Protein 4F87 (pdb70)

GO terms:
  GO:0042802 identical protein binding (F, IPI)
  GO:0005515 protein binding (F, IPI)

Sequence (247 aa):
VSGVQGFLFHTDGKESYGYRAFINGVEIGIKDIETVQGFQQQIIPSINISSKSDVEAIRKAMKNVSGVQGFLFHTDGKESYGYRAFINGVEIGIKDIETVQGFQQIIPSINISSKSDVEAIRKAMKNVSGVQGFLFHTDGKESYGYRAFINGVEIGIKDIETVQGFQQIIPSINISSKSSDVEAIRKAMKNVSGVQGFLFHTDGKESYGYRAFINGVEIGIKDDIETVQGFQQIIPSINISSKSSDVEAIRKAMK

Secondary structure (DSSP, 8-state):
--S--EEEEE--SSS---EEEEETTEEEEE--HHHHHHHHTTS-EEE--GGGHHHHHHHH-/--SS--EEEEE--SSS---EEEEETTEEEEE--HHHHHHHHTTS-EEE--GGGHHHHHHHH-/-TTS--EEEEE--SSS---EEEEETTEEEEE--HHHHHHHTTTS-EEE--GGGHHHHHHHH-/-TTS--EEEEE--SSS---EEEEETTEEEEE--HHHHHHHTTTS-EEE--GGGHHHHHHHH-

Structure (mmCIF, N/CA/C/O backbone):
data_4F87
#
_entry.id   4F87
#
_cell.length_a   130.968
_cell.length_b   130.968
_cell.length_c   130.968
_cell.angle_alpha   90.00
_cell.angle_beta   90.00
_cell.angle_gamma   90.00
#
_symmetry.space_group_name_H-M   'I 2 3'
#
loop_
_entity.id
_entity.type
_entity.pdbx_description
1 polymer PlyCB
2 non-polymer (4R)-2-METHYLPENTANE-2,4-DIOL
3 non-polymer (4S)-2-METHYL-2,4-PENTANEDIOL
4 water water
#
loop_
_atom_site.group_PDB
_atom_site.id
_atom_site.type_symbol
_atom_site.label_atom_id
_atom_site.label_alt_id
_atom_site.label_comp_id
_atom_site.label_asym_id
_atom_site.label_entity_id
_atom_site.label_seq_id
_atom_site.pdbx_PDB_ins_code
_atom_site.Cartn_x
_atom_site.Cartn_y
_atom_site.Cartn_z
_atom_site.occupancy
_atom_site.B_iso_or_equiv
_atom_site.auth_seq_id
_atom_site.auth_comp_id
_atom_site.auth_asym_id
_atom_site.auth_atom_id
_atom_site.pdbx_PDB_model_num
ATOM 1 N N . VAL A 1 11 ? 11.482 2.526 47.751 1.00 31.85 10 VAL A N 1
ATOM 2 C CA . VAL A 1 11 ? 12.010 3.767 47.180 1.00 28.71 10 VAL A CA 1
ATOM 3 C C . VAL A 1 11 ? 13.434 3.623 46.598 1.00 24.14 10 VAL A C 1
ATOM 4 O O . VAL A 1 11 ? 13.916 4.589 46.007 1.00 25.52 10 VAL A O 1
ATOM 6 N N . SER A 1 12 ? 14.084 2.471 46.755 1.00 22.87 11 SER A N 1
ATOM 7 C CA . SER A 1 12 ? 15.445 2.281 46.272 1.00 21.34 11 SER A CA 1
ATOM 8 C C . SER A 1 12 ? 15.597 2.122 44.763 1.00 25.09 11 SER A C 1
ATOM 9 O O . SER A 1 12 ? 16.723 2.210 44.272 1.00 27.00 11 SER A O 1
ATOM 12 N N . GLY A 1 13 ? 14.531 1.759 44.074 1.00 27.40 12 GLY A N 1
ATOM 13 C CA . GLY A 1 13 ? 14.616 1.457 42.648 1.00 28.93 12 GLY A CA 1
ATOM 14 C C . GLY A 1 13 ? 15.365 0.152 42.398 1.00 31.02 12 GLY A C 1
ATOM 15 O O . GLY A 1 13 ? 15.924 -0.039 41.315 1.00 31.38 12 GLY A O 1
ATOM 16 N N . VAL A 1 14 ? 15.413 -0.742 43.418 1.00 24.02 13 VAL A N 1
ATOM 17 C CA . VAL A 1 14 ? 16.099 -2.032 43.336 1.00 21.84 13 VAL A CA 1
ATOM 18 C C . VAL A 1 14 ? 15.178 -3.134 43.799 1.00 24.84 13 VAL A C 1
ATOM 19 O O . VAL A 1 14 ? 14.600 -3.037 44.887 1.00 25.44 13 VAL A O 1
ATOM 23 N N . GLN A 1 15 ? 15.037 -4.175 42.969 1.00 22.05 14 GLN A N 1
ATOM 24 C CA . GLN A 1 15 ? 14.280 -5.374 43.314 1.00 21.36 14 GLN A CA 1
ATOM 25 C C . GLN A 1 15 ? 15.204 -6.558 43.125 1.00 21.96 14 GLN A C 1
ATOM 26 O O . GLN A 1 15 ? 15.837 -6.678 42.079 1.00 23.07 14 GLN A O 1
ATOM 32 N N . GLY A 1 16 ? 15.305 -7.410 44.127 1.00 19.04 15 GLY A N 1
ATOM 33 C CA . GLY A 1 16 ? 16.172 -8.575 44.004 1.00 18.56 15 GLY A CA 1
ATOM 34 C C . GLY A 1 16 ? 16.606 -9.112 45.337 1.00 18.33 15 GLY A C 1
ATOM 35 O O . GLY A 1 16 ? 15.972 -8.849 46.361 1.00 18.97 15 GLY A O 1
ATOM 36 N N . PHE A 1 17 ? 17.695 -9.891 45.326 1.00 17.23 16 PHE A N 1
ATOM 37 C CA . PHE A 1 17 ? 18.175 -10.474 46.550 1.00 16.27 16 PHE A CA 1
ATOM 38 C C . PHE A 1 17 ? 19.626 -10.876 46.388 1.00 17.13 16 PHE A C 1
ATOM 39 O O . PHE A 1 17 ? 20.083 -11.149 45.272 1.00 17.24 16 PHE A O 1
ATOM 47 N N . LEU A 1 18 ? 20.320 -10.940 47.510 1.00 16.03 17 LEU A N 1
ATOM 48 C CA . LEU A 1 18 ? 21.655 -11.517 47.585 1.00 15.42 17 LEU A CA 1
ATOM 49 C C . LEU A 1 18 ? 21.479 -13.019 47.826 1.00 16.70 17 LEU A C 1
ATOM 50 O O . LEU A 1 18 ? 20.510 -13.433 48.491 1.00 16.21 17 LEU A O 1
ATOM 55 N N . PHE A 1 19 ? 22.427 -13.828 47.331 1.00 15.00 18 PHE A N 1
ATOM 56 C CA . PHE A 1 19 ? 22.401 -15.248 47.611 1.00 14.90 18 PHE A CA 1
ATOM 57 C C . PHE A 1 19 ? 23.796 -15.800 47.804 1.00 16.53 18 PHE A C 1
ATOM 58 O O . PHE A 1 19 ? 24.777 -15.305 47.213 1.00 16.14 18 PHE A O 1
ATOM 66 N N . HIS A 1 20 ? 23.901 -16.813 48.664 1.00 14.57 19 HIS A N 1
ATOM 67 C CA . HIS A 1 20 ? 25.145 -17.533 48.911 1.00 14.58 19 HIS A CA 1
ATOM 68 C C . HIS A 1 20 ? 24.776 -18.906 49.451 1.00 15.04 19 HIS A C 1
ATOM 69 O O . HIS A 1 20 ? 23.616 -19.119 49.848 1.00 15.18 19 HIS A O 1
ATOM 76 N N . THR A 1 21 ? 25.744 -19.818 49.505 1.00 15.40 20 THR A N 1
ATOM 77 C CA . THR A 1 21 ? 25.541 -21.097 50.159 1.00 15.43 20 THR A CA 1
ATOM 78 C C . THR A 1 21 ? 26.461 -21.222 51.350 1.00 18.54 20 THR A C 1
ATOM 79 O O . THR A 1 21 ? 27.620 -20.775 51.299 1.00 18.14 20 THR A O 1
ATOM 83 N N . ASP A 1 22 ? 25.988 -21.906 52.376 1.00 18.18 21 ASP A N 1
ATOM 84 C CA . ASP A 1 22 ? 26.771 -22.309 53.537 1.00 19.79 21 ASP A CA 1
ATOM 85 C C . ASP A 1 22 ? 27.185 -23.781 53.417 1.00 22.56 21 ASP A C 1
ATOM 86 O O . ASP A 1 22 ? 27.706 -24.357 54.387 1.00 24.35 21 ASP A O 1
ATOM 91 N N . GLY A 1 23 ? 27.003 -24.372 52.234 1.00 19.81 22 GLY A N 1
ATOM 92 C CA . GLY A 1 23 ? 27.377 -25.755 51.964 1.00 22.00 22 GLY A CA 1
ATOM 93 C C . GLY A 1 23 ? 28.849 -25.929 51.646 1.00 29.79 22 GLY A C 1
ATOM 94 O O . GLY A 1 23 ? 29.639 -24.995 51.771 1.00 29.28 22 GLY A O 1
ATOM 95 N N . LYS A 1 24 ? 29.244 -27.155 51.261 1.00 30.70 23 LYS A N 1
ATOM 96 C CA . LYS A 1 24 ? 30.634 -27.513 50.992 1.00 33.47 23 LYS A CA 1
ATOM 97 C C . LYS A 1 24 ? 31.391 -26.710 49.923 1.00 37.28 23 LYS A C 1
ATOM 98 O O . LYS A 1 24 ? 32.594 -26.502 50.109 1.00 39.87 23 LYS A O 1
ATOM 104 N N . GLU A 1 25 ? 30.742 -26.358 48.776 1.00 32.10 24 GLU A N 1
ATOM 105 C CA . GLU A 1 25 ? 31.371 -25.632 47.658 1.00 31.73 24 GLU A CA 1
ATOM 106 C C . GLU A 1 25 ? 30.822 -24.205 47.534 1.00 30.46 24 GLU A C 1
ATOM 107 O O . GLU A 1 25 ? 29.935 -23.941 46.707 1.00 29.54 24 GLU A O 1
ATOM 109 N N . SER A 1 26 ? 31.412 -23.289 48.293 1.00 25.04 25 SER A N 1
ATOM 110 C CA . SER A 1 26 ? 30.950 -21.897 48.234 1.00 21.47 25 SER A CA 1
ATOM 111 C C . SER A 1 26 ? 31.164 -21.289 46.865 1.00 20.95 25 SER A C 1
ATOM 112 O O . SER A 1 26 ? 32.167 -21.586 46.218 1.00 20.40 25 SER A O 1
ATOM 115 N N . TYR A 1 27 ? 30.259 -20.385 46.456 1.00 18.16 26 TYR A N 1
ATOM 116 C CA . TYR A 1 27 ? 30.418 -19.609 45.238 1.00 17.94 26 TYR A CA 1
ATOM 117 C C . TYR A 1 27 ? 30.505 -18.118 45.631 1.00 18.95 26 TYR A C 1
ATOM 118 O O . TYR A 1 27 ? 30.280 -17.242 44.791 1.00 18.53 26 TYR A O 1
ATOM 127 N N . GLY A 1 28 ? 30.832 -17.842 46.903 1.00 17.01 27 GLY A N 1
ATOM 128 C CA . GLY A 1 28 ? 30.845 -16.482 47.432 1.00 17.09 27 GLY A CA 1
ATOM 129 C C . GLY A 1 28 ? 29.444 -15.887 47.475 1.00 16.80 27 GLY A C 1
ATOM 130 O O . GLY A 1 28 ? 28.447 -16.632 47.515 1.00 16.84 27 GLY A O 1
ATOM 131 N N . TYR A 1 29 ? 29.346 -14.546 47.451 1.00 16.83 28 TYR A N 1
ATOM 132 C CA . TYR A 1 29 ? 28.037 -13.884 47.361 1.00 15.51 28 TYR A CA 1
ATOM 133 C C . TYR A 1 29 ? 27.768 -13.449 45.948 1.00 16.89 28 TYR A C 1
ATOM 134 O O . TYR A 1 29 ? 28.654 -12.956 45.249 1.00 17.50 28 TYR A O 1
ATOM 143 N N . ARG A 1 30 ? 26.502 -13.591 45.537 1.00 16.48 29 ARG A N 1
ATOM 144 C CA . ARG A 1 30 ? 26.015 -13.142 44.252 1.00 16.11 29 ARG A CA 1
ATOM 145 C C . ARG A 1 30 ? 24.702 -12.390 44.492 1.00 16.90 29 ARG A C 1
ATOM 146 O O . ARG A 1 30 ? 24.206 -12.362 45.627 1.00 16.41 29 ARG A O 1
ATOM 154 N N . ALA A 1 31 ? 24.148 -11.769 43.450 1.00 16.45 30 ALA A N 1
ATOM 155 C CA . ALA A 1 31 ? 22.864 -11.100 43.616 1.00 17.24 30 ALA A CA 1
ATOM 156 C C . ALA A 1 31 ? 22.108 -11.083 42.331 1.00 19.15 30 ALA A C 1
ATOM 157 O O . ALA A 1 31 ? 22.708 -11.116 41.258 1.00 18.99 30 ALA A O 1
ATOM 159 N N . PHE A 1 32 ? 20.776 -10.998 42.433 1.00 17.84 31 PHE A N 1
ATOM 160 C CA . PHE A 1 32 ? 19.917 -10.631 41.325 1.00 17.93 31 PHE A CA 1
ATOM 161 C C . PHE A 1 32 ? 19.503 -9.205 41.633 1.00 21.52 31 PHE A C 1
ATOM 162 O O . PHE A 1 32 ? 18.970 -8.947 42.724 1.00 22.03 31 PHE A O 1
ATOM 170 N N . ILE A 1 33 ? 19.842 -8.269 40.749 1.00 19.83 32 ILE A N 1
ATOM 171 C CA . ILE A 1 33 ? 19.474 -6.860 40.918 1.00 20.53 32 ILE A CA 1
ATOM 172 C C . ILE A 1 33 ? 18.697 -6.482 39.655 1.00 24.29 32 ILE A C 1
ATOM 173 O O . ILE A 1 33 ? 19.273 -6.503 38.563 1.00 23.85 32 ILE A O 1
ATOM 178 N N . ASN A 1 34 ? 17.397 -6.170 39.804 1.00 22.55 33 ASN A N 1
ATOM 179 C CA . ASN A 1 34 ? 16.557 -5.788 38.671 1.00 23.46 33 ASN A CA 1
ATOM 180 C C . ASN A 1 34 ? 16.636 -6.808 37.514 1.00 26.33 33 ASN A C 1
ATOM 181 O O . ASN A 1 34 ? 16.722 -6.428 36.335 1.00 28.65 33 ASN A O 1
ATOM 186 N N . GLY A 1 35 ? 16.662 -8.089 37.889 1.00 23.29 34 GLY A N 1
ATOM 187 C CA . GLY A 1 35 ? 16.707 -9.188 36.935 1.00 24.72 34 GLY A CA 1
ATOM 188 C C . GLY A 1 35 ? 18.055 -9.477 36.304 1.00 26.76 34 GLY A C 1
ATOM 189 O O . GLY A 1 35 ? 18.133 -10.290 35.369 1.00 26.09 34 GLY A O 1
ATOM 190 N N . VAL A 1 36 ? 19.123 -8.831 36.802 1.00 22.53 35 VAL A N 1
ATOM 191 C CA . VAL A 1 36 ? 20.480 -9.046 36.310 1.00 21.63 35 VAL A CA 1
ATOM 192 C C . VAL A 1 36 ? 21.270 -9.741 37.402 1.00 22.04 35 VAL A C 1
ATOM 193 O O . VAL A 1 36 ? 21.367 -9.238 38.522 1.00 20.97 35 VAL A O 1
ATOM 197 N N . GLU A 1 37 ? 21.873 -10.878 37.064 1.00 20.48 36 GLU A N 1
ATOM 198 C CA . GLU A 1 37 ? 22.699 -11.603 38.008 1.00 19.22 36 GLU A CA 1
ATOM 199 C C . GLU A 1 37 ? 24.119 -11.083 37.975 1.00 21.62 36 GLU A C 1
ATOM 200 O O . GLU A 1 37 ? 24.712 -10.930 36.894 1.00 23.59 36 GLU A O 1
ATOM 206 N N . ILE A 1 38 ? 24.678 -10.836 39.172 1.00 19.26 37 ILE A N 1
ATOM 207 C CA . ILE A 1 38 ? 26.058 -10.365 39.299 1.00 19.33 37 ILE A CA 1
ATOM 208 C C . ILE A 1 38 ? 26.780 -11.086 40.424 1.00 20.82 37 ILE A C 1
ATOM 209 O O . ILE A 1 38 ? 26.162 -11.616 41.355 1.00 19.75 37 ILE A O 1
ATOM 214 N N . GLY A 1 39 ? 28.098 -11.101 40.330 1.00 19.35 38 GLY A N 1
ATOM 215 C CA . GLY A 1 39 ? 28.943 -11.566 41.418 1.00 18.99 38 GLY A CA 1
ATOM 216 C C . GLY A 1 39 ? 29.294 -10.347 42.251 1.00 21.91 38 GLY A C 1
ATOM 217 O O . GLY A 1 39 ? 29.304 -9.204 41.734 1.00 23.00 38 GLY A O 1
ATOM 218 N N . ILE A 1 40 ? 29.499 -10.560 43.548 1.00 18.25 39 ILE A N 1
ATOM 219 C CA . ILE A 1 40 ? 29.880 -9.490 44.474 1.00 18.19 39 ILE A CA 1
ATOM 220 C C . ILE A 1 40 ? 31.292 -9.809 44.959 1.00 20.67 39 ILE A C 1
ATOM 221 O O . ILE A 1 40 ? 31.553 -10.917 45.435 1.00 21.13 39 ILE A O 1
ATOM 226 N N . LYS A 1 41 ? 32.220 -8.860 44.781 1.00 19.09 40 LYS A N 1
ATOM 227 C CA . LYS A 1 41 ? 33.612 -9.079 45.158 1.00 19.41 40 LYS A CA 1
ATOM 228 C C . LYS A 1 41 ? 33.970 -8.758 46.583 1.00 20.70 40 LYS A C 1
ATOM 229 O O . LYS A 1 41 ? 34.894 -9.364 47.134 1.00 21.63 40 LYS A O 1
ATOM 235 N N . ASP A 1 42 ? 33.280 -7.807 47.197 1.00 17.89 41 ASP A N 1
ATOM 236 C CA . ASP A 1 42 ? 33.660 -7.347 48.523 1.00 18.02 41 ASP A CA 1
ATOM 237 C C . ASP A 1 42 ? 32.526 -7.427 49.534 1.00 18.56 41 ASP A C 1
ATOM 238 O O . ASP A 1 42 ? 31.378 -7.090 49.242 1.00 17.74 41 ASP A O 1
ATOM 243 N N . ILE A 1 43 ? 32.873 -7.771 50.775 1.00 17.52 42 ILE A N 1
ATOM 244 C CA . ILE A 1 43 ? 31.896 -7.854 51.839 1.00 17.23 42 ILE A CA 1
ATOM 245 C C . ILE A 1 43 ? 31.237 -6.504 52.137 1.00 17.82 42 ILE A C 1
ATOM 246 O O . ILE A 1 43 ? 30.052 -6.480 52.506 1.00 17.13 42 ILE A O 1
ATOM 251 N N . GLU A 1 44 ? 31.943 -5.391 51.897 1.00 16.65 43 GLU A N 1
ATOM 252 C CA . GLU A 1 44 ? 31.315 -4.087 52.103 1.00 15.78 43 GLU A CA 1
ATOM 253 C C . GLU A 1 44 ? 30.043 -3.952 51.257 1.00 17.32 43 GLU A C 1
ATOM 254 O O . GLU A 1 44 ? 29.030 -3.439 51.738 1.00 16.50 43 GLU A O 1
ATOM 260 N N . THR A 1 45 ? 30.093 -4.429 50.003 1.00 15.57 44 THR A N 1
ATOM 261 C CA . THR A 1 45 ? 28.959 -4.346 49.091 1.00 14.29 44 THR A CA 1
ATOM 262 C C . THR A 1 45 ? 27.837 -5.239 49.552 1.00 16.04 44 THR A C 1
ATOM 263 O O . THR A 1 45 ? 26.671 -4.872 49.411 1.00 15.95 44 THR A O 1
ATOM 267 N N . VAL A 1 46 ? 28.176 -6.440 50.069 1.00 15.49 45 VAL A N 1
ATOM 268 C CA . VAL A 1 46 ? 27.145 -7.318 50.602 1.00 15.44 45 VAL A CA 1
ATOM 269 C C . VAL A 1 46 ? 26.404 -6.588 51.741 1.00 16.80 45 VAL A C 1
ATOM 270 O O . VAL A 1 46 ? 25.169 -6.550 51.767 1.00 16.99 45 VAL A O 1
ATOM 274 N N . GLN A 1 47 ? 27.154 -6.009 52.666 1.00 16.32 46 GLN A N 1
ATOM 275 C CA . GLN A 1 47 ? 26.511 -5.318 53.792 1.00 17.34 46 GLN A CA 1
ATOM 276 C C . GLN A 1 47 ? 25.694 -4.110 53.324 1.00 18.10 46 GLN A C 1
ATOM 277 O O . GLN A 1 47 ? 24.602 -3.870 53.852 1.00 19.17 46 GLN A O 1
ATOM 283 N N . GLY A 1 48 ? 26.176 -3.400 52.305 1.00 16.62 47 GLY A N 1
ATOM 284 C CA . GLY A 1 48 ? 25.430 -2.281 51.752 1.00 16.21 47 GLY A CA 1
ATOM 285 C C . GLY A 1 48 ? 24.100 -2.718 51.161 1.00 16.83 47 GLY A C 1
ATOM 286 O O . GLY A 1 48 ? 23.035 -2.187 51.520 1.00 16.87 47 GLY A O 1
ATOM 287 N N . PHE A 1 49 ? 24.130 -3.764 50.296 1.00 15.88 48 PHE A N 1
ATOM 288 C CA . PHE A 1 49 ? 22.856 -4.209 49.724 1.00 15.38 48 PHE A CA 1
ATOM 289 C C . PHE A 1 49 ? 21.948 -4.883 50.740 1.00 16.43 48 PHE A C 1
ATOM 290 O O . PHE A 1 49 ? 20.731 -4.825 50.557 1.00 16.83 48 PHE A O 1
ATOM 298 N N . GLN A 1 50 ? 22.511 -5.444 51.825 1.00 16.07 49 GLN A N 1
ATOM 299 C CA . GLN A 1 50 ? 21.664 -6.023 52.888 1.00 16.66 49 GLN A CA 1
ATOM 300 C C . GLN A 1 50 ? 20.804 -4.945 53.559 1.00 18.90 49 GLN A C 1
ATOM 301 O O . GLN A 1 50 ? 19.820 -5.296 54.227 1.00 20.56 49 GLN A O 1
ATOM 307 N N . GLN A 1 51 ? 21.102 -3.657 53.350 1.00 17.32 50 GLN A N 1
ATOM 308 C CA A GLN A 1 51 ? 20.231 -2.651 53.951 0.50 18.25 50 GLN A CA 1
ATOM 309 C CA B GLN A 1 51 ? 20.285 -2.564 53.892 0.50 18.08 50 GLN A CA 1
ATOM 310 C C . GLN A 1 51 ? 18.989 -2.410 53.094 1.00 22.44 50 GLN A C 1
ATOM 311 O O . GLN A 1 51 ? 18.024 -1.813 53.598 1.00 24.37 50 GLN A O 1
ATOM 320 N N . ILE A 1 52 ? 18.980 -2.848 51.816 1.00 18.29 51 ILE A N 1
ATOM 321 C CA . ILE A 1 52 ? 17.835 -2.591 50.933 1.00 18.23 51 ILE A CA 1
ATOM 322 C C . ILE A 1 52 ? 17.179 -3.802 50.297 1.00 18.57 51 ILE A C 1
ATOM 323 O O . ILE A 1 52 ? 16.044 -3.669 49.819 1.00 20.02 51 ILE A O 1
ATOM 328 N N . ILE A 1 53 ? 17.875 -4.955 50.227 1.00 17.36 52 ILE A N 1
ATOM 329 C CA . ILE A 1 53 ? 17.256 -6.144 49.645 1.00 17.22 52 ILE A CA 1
ATOM 330 C C . ILE A 1 53 ? 17.492 -7.336 50.556 1.00 18.59 52 ILE A C 1
ATOM 331 O O . ILE A 1 53 ? 18.461 -7.362 51.316 1.00 17.72 52 ILE A O 1
ATOM 336 N N . PRO A 1 54 ? 16.629 -8.365 50.451 1.00 17.11 53 PRO A N 1
ATOM 337 C CA . PRO A 1 54 ? 16.844 -9.571 51.267 1.00 17.37 53 PRO A CA 1
ATOM 338 C C . PRO A 1 54 ? 18.122 -10.321 50.873 1.00 17.46 53 PRO A C 1
ATOM 339 O O . PRO A 1 54 ? 18.630 -10.180 49.752 1.00 17.19 53 PRO A O 1
ATOM 343 N N . SER A 1 55 ? 18.607 -11.144 51.809 1.00 17.69 54 SER A N 1
ATOM 344 C CA . SER A 1 55 ? 19.802 -11.952 51.622 1.00 16.70 54 SER A CA 1
ATOM 345 C C . SER A 1 55 ? 19.419 -13.368 52.051 1.00 17.95 54 SER A C 1
ATOM 346 O O . SER A 1 55 ? 19.040 -13.605 53.203 1.00 18.95 54 SER A O 1
ATOM 349 N N . ILE A 1 56 ? 19.406 -14.279 51.078 1.00 15.15 55 ILE A N 1
ATOM 350 C CA . ILE A 1 56 ? 18.933 -15.642 51.326 1.00 14.66 55 ILE A CA 1
ATOM 351 C C . ILE A 1 56 ? 19.998 -16.666 50.952 1.00 16.58 55 ILE A C 1
ATOM 352 O O . ILE A 1 56 ? 21.014 -16.354 50.310 1.00 16.46 55 ILE A O 1
ATOM 357 N N . ASN A 1 57 ? 19.745 -17.912 51.350 1.00 15.96 56 ASN A N 1
ATOM 358 C CA . ASN A 1 57 ? 20.657 -19.004 51.044 1.00 15.14 56 ASN A CA 1
ATOM 359 C C . ASN A 1 57 ? 20.119 -19.819 49.867 1.00 15.54 56 ASN A C 1
ATOM 360 O O . ASN A 1 57 ? 18.919 -20.143 49.826 1.00 15.76 56 ASN A O 1
ATOM 365 N N . ILE A 1 58 ? 21.002 -20.153 48.915 1.00 15.23 57 ILE A N 1
ATOM 366 C CA . ILE A 1 58 ? 20.670 -20.977 47.757 1.00 14.34 57 ILE A CA 1
ATOM 367 C C . ILE A 1 58 ? 21.811 -21.960 47.587 1.00 16.42 57 ILE A C 1
ATOM 368 O O . ILE A 1 58 ? 22.979 -21.551 47.458 1.00 16.74 57 ILE A O 1
ATOM 373 N N . SER A 1 59 ? 21.505 -23.246 47.575 1.00 15.22 58 SER A N 1
ATOM 374 C CA A SER A 1 59 ? 22.534 -24.250 47.377 0.50 15.29 58 SER A CA 1
ATOM 375 C CA B SER A 1 59 ? 22.568 -24.227 47.374 0.50 15.24 58 SER A CA 1
ATOM 376 C C . SER A 1 59 ? 23.152 -24.098 45.976 1.00 18.37 58 SER A C 1
ATOM 377 O O . SER A 1 59 ? 22.453 -23.685 45.035 1.00 18.99 58 SER A O 1
ATOM 382 N N . LYS A 1 60 ? 24.436 -24.456 45.813 1.00 17.68 59 LYS A N 1
ATOM 383 C CA . LYS A 1 60 ? 25.053 -24.381 44.490 1.00 18.68 59 LYS A CA 1
ATOM 384 C C . LYS A 1 60 ? 24.238 -25.187 43.454 1.00 21.13 59 LYS A C 1
ATOM 385 O O . LYS A 1 60 ? 24.044 -24.717 42.332 1.00 21.34 59 LYS A O 1
ATOM 391 N N . SER A 1 61 ? 23.708 -26.354 43.848 1.00 18.14 60 SER A N 1
ATOM 392 C CA . SER A 1 61 ? 22.942 -27.205 42.933 1.00 18.65 60 SER A CA 1
ATOM 393 C C . SER A 1 61 ? 21.638 -26.578 42.439 1.00 21.05 60 SER A C 1
ATOM 394 O O . SER A 1 61 ? 21.091 -27.036 41.420 1.00 22.83 60 SER A O 1
ATOM 397 N N . ASP A 1 62 ? 21.102 -25.593 43.177 1.00 17.58 61 ASP A N 1
ATOM 398 C CA . ASP A 1 62 ? 19.839 -24.964 42.822 1.00 16.99 61 ASP A CA 1
ATOM 399 C C . ASP A 1 62 ? 19.975 -23.662 42.044 1.00 18.12 61 ASP A C 1
ATOM 400 O O . ASP A 1 62 ? 18.977 -23.167 41.530 1.00 18.15 61 ASP A O 1
ATOM 405 N N . VAL A 1 63 ? 21.193 -23.121 41.909 1.00 17.55 62 VAL A N 1
ATOM 406 C CA . VAL A 1 63 ? 21.352 -21.845 41.217 1.00 17.48 62 VAL A CA 1
ATOM 407 C C . VAL A 1 63 ? 20.857 -21.905 39.769 1.00 19.14 62 VAL A C 1
ATOM 408 O O . VAL A 1 63 ? 20.193 -20.960 39.335 1.00 19.27 62 VAL A O 1
ATOM 412 N N . GLU A 1 64 ? 21.123 -22.999 39.043 1.00 19.17 63 GLU A N 1
ATOM 413 C CA . GLU A 1 64 ? 20.689 -23.096 37.640 1.00 21.02 63 GLU A CA 1
ATOM 414 C C . GLU A 1 64 ? 19.154 -22.930 37.502 1.00 23.42 63 GLU A C 1
ATOM 415 O O . GLU A 1 64 ? 18.682 -22.163 36.646 1.00 22.77 63 GLU A O 1
ATOM 421 N N . ALA A 1 65 ? 18.386 -23.594 38.364 1.00 20.27 64 ALA A N 1
ATOM 422 C CA . ALA A 1 65 ? 16.925 -23.477 38.285 1.00 20.00 64 ALA A CA 1
ATOM 423 C C . ALA A 1 65 ? 16.448 -22.085 38.674 1.00 21.94 64 ALA A C 1
ATOM 424 O O . ALA A 1 65 ? 15.516 -21.563 38.056 1.00 22.07 64 ALA A O 1
ATOM 426 N N . ILE A 1 66 ? 17.099 -21.452 39.676 1.00 18.82 65 ILE A N 1
ATOM 427 C CA . ILE A 1 66 ? 16.697 -20.108 40.077 1.00 18.39 65 ILE A CA 1
ATOM 428 C C . ILE A 1 66 ? 16.983 -19.130 38.932 1.00 22.24 65 ILE A C 1
ATOM 429 O O . ILE A 1 66 ? 16.166 -18.259 38.661 1.00 21.00 65 ILE A O 1
ATOM 434 N N . ARG A 1 67 ? 18.115 -19.309 38.223 1.00 20.60 66 ARG A N 1
ATOM 435 C CA . ARG A 1 67 ? 18.425 -18.464 37.069 1.00 21.81 66 ARG A CA 1
ATOM 436 C C . ARG A 1 67 ? 17.323 -18.552 36.041 1.00 26.39 66 ARG A C 1
ATOM 437 O O . ARG A 1 67 ? 16.947 -17.519 35.494 1.00 26.81 66 ARG A O 1
ATOM 445 N N . LYS A 1 68 ? 16.806 -19.774 35.773 1.00 24.41 67 LYS A N 1
ATOM 446 C CA . LYS A 1 68 ? 15.737 -19.999 34.790 1.00 26.41 67 LYS A CA 1
ATOM 447 C C . LYS A 1 68 ? 14.483 -19.221 35.205 1.00 31.38 67 LYS A C 1
ATOM 448 O O . LYS A 1 68 ? 13.869 -18.547 34.369 1.00 31.88 67 LYS A O 1
ATOM 452 N N . ALA A 1 69 ? 14.123 -19.287 36.497 1.00 27.92 68 ALA A N 1
ATOM 453 C CA . ALA A 1 69 ? 12.945 -18.595 37.014 1.00 28.49 68 ALA A CA 1
ATOM 454 C C . ALA A 1 69 ? 13.088 -17.078 37.066 1.00 30.88 68 ALA A C 1
ATOM 455 O O . ALA A 1 69 ? 12.091 -16.361 36.916 1.00 33.62 68 ALA A O 1
ATOM 457 N N . MET A 1 70 ? 14.323 -16.576 37.247 1.00 25.46 69 MET A N 1
ATOM 458 C CA . MET A 1 70 ? 14.586 -15.154 37.348 1.00 25.29 69 MET A CA 1
ATOM 459 C C . MET A 1 70 ? 14.735 -14.495 35.969 1.00 32.72 69 MET A C 1
ATOM 460 O O . MET A 1 70 ? 14.758 -13.268 35.902 1.00 34.80 69 MET A O 1
ATOM 465 N N . LYS A 1 71 ? 14.820 -15.300 34.883 1.00 29.35 70 LYS A N 1
ATOM 466 C CA . LYS A 1 71 ? 15.019 -14.831 33.499 1.00 50.34 70 LYS A CA 1
ATOM 467 C C . LYS A 1 71 ? 13.935 -13.864 33.011 1.00 85.24 70 LYS A C 1
ATOM 468 O O . LYS A 1 71 ? 12.772 -13.996 33.379 1.00 52.27 70 LYS A O 1
ATOM 471 N N . ASN B 1 10 ? -0.952 8.954 49.096 1.00 44.15 9 ASN B N 1
ATOM 472 C CA . ASN B 1 10 ? -0.631 10.194 48.396 1.00 42.76 9 ASN B CA 1
ATOM 473 C C . ASN B 1 10 ? -1.800 10.601 47.477 1.00 42.85 9 ASN B C 1
ATOM 474 O O . ASN B 1 10 ? -1.962 10.040 46.395 1.00 45.99 9 ASN B O 1
ATOM 476 N N . VAL B 1 11 ? -2.611 11.565 47.919 1.00 33.71 10 VAL B N 1
ATOM 477 C CA . VAL B 1 11 ? -3.789 12.028 47.191 1.00 30.27 10 VAL B CA 1
ATOM 478 C C . VAL B 1 11 ? -3.622 13.439 46.596 1.00 24.92 10 VAL B C 1
ATOM 479 O O . VAL B 1 11 ? -4.582 13.919 45.999 1.00 26.04 10 VAL B O 1
ATOM 481 N N . SER B 1 12 ? -2.461 14.089 46.752 1.00 23.00 11 SER B N 1
ATOM 482 C CA . SER B 1 12 ? -2.277 15.448 46.265 1.00 21.62 11 SER B CA 1
ATOM 483 C C . SER B 1 12 ? -2.119 15.598 44.758 1.00 25.35 11 SER B C 1
ATOM 484 O O . SER B 1 12 ? -2.216 16.717 44.261 1.00 26.93 11 SER B O 1
ATOM 487 N N . GLY B 1 13 ? -1.745 14.535 44.073 1.00 27.81 12 GLY B N 1
ATOM 488 C CA . GLY B 1 13 ? -1.447 14.615 42.645 1.00 28.94 12 GLY B CA 1
ATOM 489 C C . GLY B 1 13 ? -0.143 15.365 42.392 1.00 31.19 12 GLY B C 1
ATOM 490 O O . GLY B 1 13 ? 0.044 15.933 41.310 1.00 32.16 12 GLY B O 1
ATOM 491 N N . VAL B 1 14 ? 0.751 15.410 43.414 1.00 23.68 13 VAL B N 1
ATOM 492 C CA . VAL B 1 14 ? 2.035 16.103 43.332 1.00 21.91 13 VAL B CA 1
ATOM 493 C C . VAL B 1 14 ? 3.140 15.182 43.794 1.00 24.91 13 VAL B C 1
ATOM 494 O O . VAL B 1 14 ? 3.046 14.604 44.882 1.00 25.76 13 VAL B O 1
ATOM 498 N N . GLN B 1 15 ? 4.178 15.040 42.964 1.00 22.21 14 GLN B N 1
ATOM 499 C CA . GLN B 1 15 ? 5.373 14.276 43.317 1.00 21.40 14 GLN B CA 1
ATOM 500 C C . GLN B 1 15 ? 6.555 15.207 43.129 1.00 22.23 14 GLN B C 1
ATOM 501 O O . GLN B 1 15 ? 6.670 15.841 42.083 1.00 23.72 14 GLN B O 1
ATOM 507 N N . GLY B 1 16 ? 7.412 15.301 44.129 1.00 19.17 15 GLY B N 1
ATOM 508 C CA . GLY B 1 16 ? 8.582 16.161 44.004 1.00 18.97 15 GLY B CA 1
ATOM 509 C C . GLY B 1 16 ? 9.120 16.593 45.333 1.00 18.27 15 GLY B C 1
ATOM 510 O O . GLY B 1 16 ? 8.849 15.964 46.360 1.00 19.37 15 GLY B O 1
ATOM 511 N N . PHE B 1 17 ? 9.895 17.682 45.319 1.00 17.24 16 PHE B N 1
ATOM 512 C CA . PHE B 1 17 ? 10.477 18.167 46.548 1.00 16.25 16 PHE B CA 1
ATOM 513 C C . PHE B 1 17 ? 10.878 19.616 46.383 1.00 16.89 16 PHE B C 1
ATOM 514 O O . PHE B 1 17 ? 11.146 20.076 45.263 1.00 17.15 16 PHE B O 1
ATOM 522 N N . LEU B 1 18 ? 10.936 20.315 47.508 1.00 15.92 17 LEU B N 1
ATOM 523 C CA . LEU B 1 18 ? 11.516 21.657 47.577 1.00 15.78 17 LEU B CA 1
ATOM 524 C C . LEU B 1 18 ? 13.020 21.487 47.828 1.00 16.98 17 LEU B C 1
ATOM 525 O O . LEU B 1 18 ? 13.442 20.510 48.488 1.00 16.00 17 LEU B O 1
ATOM 530 N N . PHE B 1 19 ? 13.824 22.435 47.329 1.00 15.25 18 PHE B N 1
ATOM 531 C CA . PHE B 1 19 ? 15.248 22.405 47.604 1.00 15.25 18 PHE B CA 1
ATOM 532 C C . PHE B 1 19 ? 15.805 23.796 47.792 1.00 16.24 18 PHE B C 1
ATOM 533 O O . PHE B 1 19 ? 15.319 24.777 47.198 1.00 16.46 18 PHE B O 1
ATOM 541 N N . HIS B 1 20 ? 16.813 23.899 48.658 1.00 14.42 19 HIS B N 1
ATOM 542 C CA . HIS B 1 20 ? 17.537 25.142 48.906 1.00 14.32 19 HIS B CA 1
ATOM 543 C C . HIS B 1 20 ? 18.908 24.770 49.446 1.00 14.94 19 HIS B C 1
ATOM 544 O O . H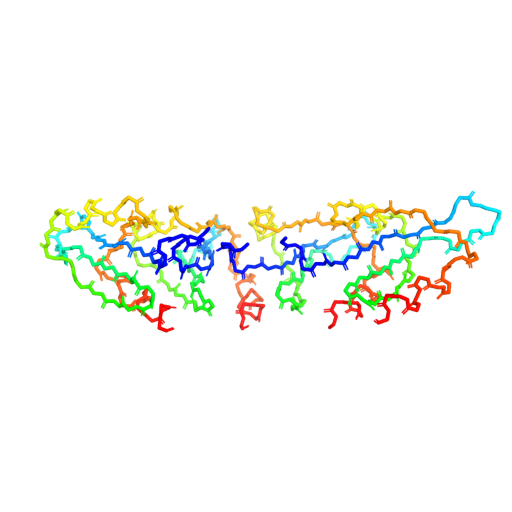IS B 1 20 ? 19.124 23.608 49.837 1.00 14.89 19 HIS B O 1
ATOM 551 N N . THR B 1 21 ? 19.819 25.738 49.496 1.00 15.67 20 THR B N 1
ATOM 552 C CA . THR B 1 21 ? 21.097 25.545 50.153 1.00 15.16 20 THR B CA 1
ATOM 553 C C . THR B 1 21 ? 21.227 26.461 51.336 1.00 18.42 20 THR B C 1
ATOM 554 O O . THR B 1 21 ? 20.779 27.618 51.279 1.00 18.44 20 THR B O 1
ATOM 558 N N . ASP B 1 22 ? 21.907 25.983 52.375 1.00 18.22 21 ASP B N 1
ATOM 559 C CA . ASP B 1 22 ? 22.312 26.772 53.533 1.00 19.91 21 ASP B CA 1
ATOM 560 C C . ASP B 1 22 ? 23.784 27.192 53.414 1.00 23.11 21 ASP B C 1
ATOM 561 O O . ASP B 1 22 ? 24.359 27.715 54.380 1.00 24.98 21 ASP B O 1
ATOM 566 N N . GLY B 1 23 ? 24.372 27.001 52.233 1.00 20.43 22 GLY B N 1
ATOM 567 C CA . GLY B 1 23 ? 25.754 27.374 51.934 1.00 22.04 22 GLY B CA 1
ATOM 568 C C . GLY B 1 23 ? 25.932 28.850 51.631 1.00 29.68 22 GLY B C 1
ATOM 569 O O . GLY B 1 23 ? 24.999 29.638 51.750 1.00 29.23 22 GLY B O 1
ATOM 570 N N . LYS B 1 24 ? 27.157 29.249 51.260 1.00 30.74 23 LYS B N 1
ATOM 571 C CA . LYS B 1 24 ? 27.510 30.647 51.055 1.00 33.30 23 LYS B CA 1
ATOM 572 C C . LYS B 1 24 ? 26.716 31.425 50.009 1.00 37.68 23 LYS B C 1
ATOM 573 O O . LYS B 1 24 ? 26.500 32.626 50.210 1.00 40.16 23 LYS B O 1
ATOM 576 N N . GLU B 1 25 ? 26.358 30.788 48.876 1.00 32.29 24 GLU B N 1
ATOM 577 C CA . GLU B 1 25 ? 25.627 31.480 47.819 1.00 32.34 24 GLU B CA 1
ATOM 578 C C . GLU B 1 25 ? 24.242 30.874 47.699 1.00 31.36 24 GLU B C 1
ATOM 579 O O . GLU B 1 25 ? 24.071 29.891 47.014 1.00 31.07 24 GLU B O 1
ATOM 581 N N . SER B 1 26 ? 23.277 31.468 48.331 1.00 25.63 25 SER B N 1
ATOM 582 C CA . SER B 1 26 ? 21.907 30.960 48.243 1.00 21.89 25 SER B CA 1
ATOM 583 C C . SER B 1 26 ? 21.297 31.161 46.863 1.00 21.22 25 SER B C 1
ATOM 584 O O . SER B 1 26 ? 21.599 32.161 46.207 1.00 20.35 25 SER B O 1
ATOM 587 N N . TYR B 1 27 ? 20.380 30.266 46.457 1.00 18.08 26 TYR B N 1
ATOM 588 C CA . TYR B 1 27 ? 19.605 30.421 45.234 1.00 18.09 26 TYR B CA 1
ATOM 589 C C . TYR B 1 27 ? 18.110 30.514 45.621 1.00 19.02 26 TYR B C 1
ATOM 590 O O . TYR B 1 27 ? 17.231 30.284 44.785 1.00 18.68 26 TYR B O 1
ATOM 599 N N . GLY B 1 28 ? 17.836 30.836 46.890 1.00 16.90 27 GLY B N 1
ATOM 600 C CA . GLY B 1 28 ? 16.475 30.848 47.425 1.00 16.47 27 GLY B CA 1
ATOM 601 C C . GLY B 1 28 ? 15.885 29.445 47.473 1.00 16.65 27 GLY B C 1
ATOM 602 O O . GLY B 1 28 ? 16.633 28.455 47.524 1.00 16.98 27 GLY B O 1
ATOM 603 N N . TYR B 1 29 ? 14.548 29.345 47.456 1.00 17.19 28 TYR B N 1
ATOM 604 C CA . TYR B 1 29 ? 13.885 28.042 47.364 1.00 15.67 28 TYR B CA 1
ATOM 605 C C . TYR B 1 29 ? 13.449 27.776 45.950 1.00 16.60 28 TYR B C 1
ATOM 606 O O . TYR B 1 29 ? 12.958 28.657 45.247 1.00 17.48 28 TYR B O 1
ATOM 615 N N . ARG B 1 30 ? 13.595 26.513 45.539 1.00 16.33 29 ARG B N 1
ATOM 616 C CA . ARG B 1 30 ? 13.144 26.021 44.255 1.00 15.92 29 ARG B CA 1
ATOM 617 C C . ARG B 1 30 ? 12.390 24.706 44.493 1.00 16.96 29 ARG B C 1
ATOM 618 O O . ARG B 1 30 ? 12.366 24.202 45.621 1.00 16.35 29 ARG B O 1
ATOM 626 N N . ALA B 1 31 ? 11.763 24.159 43.453 1.00 16.45 30 ALA B N 1
ATOM 627 C CA . ALA B 1 31 ? 11.104 22.877 43.626 1.00 16.74 30 ALA B CA 1
ATOM 628 C C . ALA B 1 31 ? 11.087 22.111 42.342 1.00 18.52 30 ALA B C 1
ATOM 629 O O . ALA B 1 31 ? 11.120 22.706 41.263 1.00 18.92 30 ALA B O 1
ATOM 631 N N . PHE B 1 32 ? 11.004 20.778 42.453 1.00 17.75 31 PHE B N 1
ATOM 632 C CA . PHE B 1 32 ? 10.640 19.928 41.336 1.00 18.10 31 PHE B CA 1
ATOM 633 C C . PHE B 1 32 ? 9.209 19.511 41.645 1.00 21.92 31 PHE B C 1
ATOM 634 O O . PHE B 1 32 ? 8.932 19.013 42.748 1.00 21.95 31 PHE B O 1
ATOM 642 N N . ILE B 1 33 ? 8.283 19.797 40.736 1.00 20.24 32 ILE B N 1
AT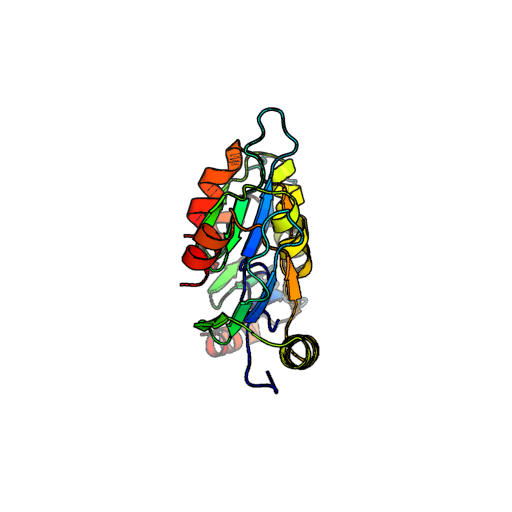OM 643 C CA . ILE B 1 33 ? 6.880 19.411 40.924 1.00 20.66 32 ILE B CA 1
ATOM 644 C C . ILE B 1 33 ? 6.469 18.672 39.657 1.00 24.38 32 ILE B C 1
ATOM 645 O O . ILE B 1 33 ? 6.469 19.264 38.570 1.00 24.47 32 ILE B O 1
ATOM 650 N N . ASN B 1 34 ? 6.185 17.374 39.799 1.00 22.74 33 ASN B N 1
ATOM 651 C CA . ASN B 1 34 ? 5.801 16.537 38.669 1.00 23.54 33 ASN B CA 1
ATOM 652 C C . ASN B 1 34 ? 6.823 16.619 37.515 1.00 26.51 33 ASN B C 1
ATOM 653 O O . ASN B 1 34 ? 6.440 16.713 36.339 1.00 28.73 33 ASN B O 1
ATOM 658 N N . GLY B 1 35 ? 8.108 16.641 37.885 1.00 23.38 34 GLY B N 1
ATOM 659 C CA . GLY B 1 35 ? 9.201 16.685 36.925 1.00 24.88 34 GLY B CA 1
ATOM 660 C C . GLY B 1 35 ? 9.476 18.029 36.284 1.00 26.75 34 GLY B C 1
ATOM 661 O O . GLY B 1 35 ? 10.280 18.101 35.346 1.00 26.36 34 GLY B O 1
ATOM 662 N N . VAL B 1 36 ? 8.851 19.104 36.801 1.00 22.50 35 VAL B N 1
ATOM 663 C CA . VAL B 1 36 ? 9.054 20.468 36.318 1.00 21.78 35 VAL B CA 1
ATOM 664 C C . VAL B 1 36 ? 9.747 21.259 37.409 1.00 22.93 35 VAL B C 1
ATOM 665 O O . VAL B 1 36 ? 9.238 21.355 38.525 1.00 22.40 35 VAL B O 1
ATOM 669 N N . GLU B 1 37 ? 10.883 21.871 37.076 1.00 20.90 36 GLU B N 1
ATOM 670 C CA . GLU B 1 37 ? 11.607 22.697 38.024 1.00 19.50 36 GLU B CA 1
ATOM 671 C C . GLU B 1 37 ? 11.077 24.117 37.987 1.00 21.96 36 GLU B C 1
ATOM 672 O O . GLU B 1 37 ? 10.910 24.709 36.906 1.00 23.20 36 GLU B O 1
ATOM 678 N N . ILE B 1 38 ? 10.831 24.675 39.182 1.00 19.20 37 ILE B N 1
ATOM 679 C CA . ILE B 1 38 ? 10.356 26.052 39.313 1.00 19.22 37 ILE B CA 1
ATOM 680 C C . ILE B 1 38 ? 11.077 26.782 40.430 1.00 20.65 37 ILE B C 1
ATOM 681 O O . ILE B 1 38 ? 11.621 26.172 41.356 1.00 18.88 37 ILE B O 1
ATOM 686 N N . GLY B 1 39 ? 11.095 28.099 40.330 1.00 19.13 38 GLY B N 1
ATOM 687 C CA . GLY B 1 39 ? 11.560 28.947 41.413 1.00 19.02 38 GLY B CA 1
ATOM 688 C C . GLY B 1 39 ? 10.343 29.296 42.254 1.00 22.00 38 GLY B C 1
ATOM 689 O O . GLY B 1 39 ? 9.198 29.297 41.745 1.00 23.27 38 GLY B O 1
ATOM 690 N N . ILE B 1 40 ? 10.558 29.504 43.550 1.00 18.39 39 ILE B N 1
ATOM 691 C CA . ILE B 1 40 ? 9.491 29.887 44.478 1.00 18.07 39 ILE B CA 1
ATOM 692 C C . ILE B 1 40 ? 9.810 31.297 44.961 1.00 20.98 39 ILE B C 1
ATOM 693 O O . ILE B 1 40 ? 10.919 31.565 45.442 1.00 21.19 39 ILE B O 1
ATOM 698 N N . LYS B 1 41 ? 8.867 32.222 44.777 1.00 18.64 40 LYS B N 1
ATOM 699 C CA . LYS B 1 41 ? 9.085 33.618 45.151 1.00 19.57 40 LYS B CA 1
ATOM 700 C C . LYS B 1 41 ? 8.758 33.978 46.583 1.00 20.61 40 LYS B C 1
ATOM 701 O O . LYS B 1 41 ? 9.367 34.892 47.139 1.00 21.61 40 LYS B O 1
ATOM 707 N N . ASP B 1 42 ? 7.805 33.290 47.194 1.00 18.01 41 ASP B N 1
ATOM 708 C CA . ASP B 1 42 ? 7.348 33.661 48.523 1.00 17.56 41 ASP B CA 1
ATOM 709 C C . ASP B 1 42 ? 7.428 32.526 49.534 1.00 18.26 41 ASP B C 1
ATOM 710 O O . ASP B 1 42 ? 7.082 31.388 49.241 1.00 17.30 41 ASP B O 1
ATOM 715 N N . ILE B 1 43 ? 7.777 32.870 50.780 1.00 17.45 42 ILE B N 1
ATOM 716 C CA . ILE B 1 43 ? 7.861 31.883 51.834 1.00 17.42 42 ILE B CA 1
ATOM 717 C C . ILE B 1 43 ? 6.505 31.230 52.132 1.00 18.10 42 ILE B C 1
ATOM 718 O O . ILE B 1 43 ? 6.481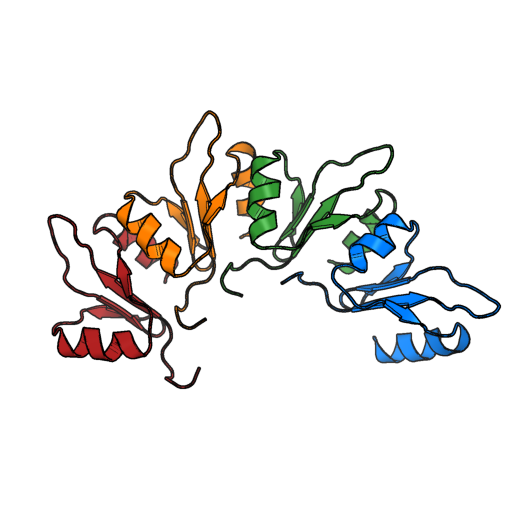 30.049 52.506 1.00 17.24 42 ILE B O 1
ATOM 723 N N . GLU B 1 44 ? 5.394 31.938 51.894 1.00 16.86 43 GLU B N 1
ATOM 724 C CA . GLU B 1 44 ? 4.090 31.321 52.103 1.00 15.89 43 GLU B CA 1
ATOM 725 C C . GLU B 1 44 ? 3.958 30.046 51.257 1.00 17.66 43 GLU B C 1
ATOM 726 O O . GLU B 1 44 ? 3.444 29.038 51.740 1.00 16.47 43 GLU B O 1
ATOM 732 N N . THR B 1 45 ? 4.424 30.097 49.997 1.00 15.91 44 THR B N 1
ATOM 733 C CA . THR B 1 45 ? 4.346 28.961 49.086 1.00 14.87 44 THR B CA 1
ATOM 734 C C . THR B 1 45 ? 5.243 27.839 49.553 1.00 16.37 44 THR B C 1
ATOM 735 O O . THR B 1 45 ? 4.877 26.672 49.413 1.00 16.00 44 THR B O 1
ATOM 739 N N . VAL B 1 46 ? 6.446 28.178 50.068 1.00 15.51 45 VAL B N 1
ATOM 740 C CA . VAL B 1 46 ? 7.318 27.141 50.597 1.00 15.53 45 VAL B CA 1
ATOM 741 C C . VAL B 1 46 ? 6.586 26.403 51.735 1.00 17.06 45 VAL B C 1
ATOM 742 O O . VAL B 1 46 ? 6.553 25.168 51.764 1.00 16.90 45 VAL B O 1
ATOM 746 N N . GLN B 1 47 ? 6.009 27.152 52.664 1.00 16.31 46 GLN B N 1
ATOM 747 C CA . GLN B 1 47 ? 5.318 26.513 53.793 1.00 17.92 46 GLN B CA 1
ATOM 748 C C . GLN B 1 47 ? 4.117 25.693 53.325 1.00 18.86 46 GLN B C 1
ATOM 749 O O . GLN B 1 47 ? 3.886 24.597 53.852 1.00 19.20 46 GLN B O 1
ATOM 755 N N . GLY B 1 48 ? 3.402 26.178 52.309 1.00 17.13 47 GLY B N 1
ATOM 756 C CA . GLY B 1 48 ? 2.286 25.431 51.752 1.00 17.04 47 GLY B CA 1
ATOM 757 C C . GLY B 1 48 ? 2.715 24.097 51.167 1.00 17.41 47 GLY B C 1
ATOM 758 O O . GLY B 1 48 ? 2.174 23.039 51.530 1.00 17.35 47 GLY B O 1
ATOM 759 N N . PHE B 1 49 ? 3.761 24.122 50.303 1.00 15.91 48 PHE B N 1
ATOM 760 C CA . PHE B 1 49 ? 4.221 22.856 49.729 1.00 15.43 48 PHE B CA 1
ATOM 761 C C . PHE B 1 49 ? 4.889 21.946 50.740 1.00 16.58 48 PHE B C 1
ATOM 762 O O . PHE B 1 49 ? 4.817 20.728 50.563 1.00 16.88 48 PHE B O 1
ATOM 770 N N . GLN B 1 50 ? 5.447 22.506 51.830 1.00 16.10 49 GLN B N 1
ATOM 771 C CA . GLN B 1 50 ? 6.019 21.662 52.889 1.00 16.77 49 GLN B CA 1
ATOM 772 C C . GLN B 1 50 ? 4.944 20.803 53.566 1.00 19.11 49 GLN B C 1
ATOM 773 O O . GLN B 1 50 ? 5.291 19.822 54.224 1.00 20.61 49 GLN B O 1
ATOM 779 N N . GLN B 1 51 ? 3.656 21.105 53.361 1.00 17.59 50 GLN B N 1
ATOM 780 C CA . GLN B 1 51 ? 2.603 20.251 53.925 1.00 18.91 50 GLN B CA 1
ATOM 781 C C . GLN B 1 51 ? 2.407 18.992 53.093 1.00 22.45 50 GLN B C 1
ATOM 782 O O . GLN B 1 51 ? 1.801 18.030 53.603 1.00 24.03 50 GLN B O 1
ATOM 788 N N . ILE B 1 52 ? 2.858 18.978 51.819 1.00 18.14 51 ILE B N 1
ATOM 789 C CA . ILE B 1 52 ? 2.580 17.836 50.937 1.00 18.42 51 ILE B CA 1
ATOM 790 C C . ILE B 1 52 ? 3.805 17.189 50.296 1.00 18.14 51 ILE B C 1
ATOM 791 O O . ILE B 1 52 ? 3.675 16.055 49.824 1.00 19.69 51 ILE B O 1
ATOM 796 N N . ILE B 1 53 ? 4.961 17.879 50.234 1.00 17.50 52 ILE B N 1
ATOM 797 C CA . ILE B 1 53 ? 6.148 17.265 49.645 1.00 17.44 52 ILE B CA 1
ATOM 798 C C . ILE B 1 53 ? 7.346 17.488 50.553 1.00 18.94 52 ILE B C 1
ATOM 799 O O . ILE B 1 53 ? 7.375 18.457 51.318 1.00 18.08 52 ILE B O 1
ATOM 804 N N . PRO B 1 54 ? 8.372 16.626 50.439 1.00 17.00 53 PRO B N 1
ATOM 805 C CA . PRO B 1 54 ? 9.581 16.840 51.252 1.00 17.11 53 PRO B CA 1
ATOM 806 C C . PRO B 1 54 ? 10.327 18.115 50.863 1.00 17.71 53 PRO B C 1
ATOM 807 O O . PRO B 1 54 ? 10.182 18.627 49.742 1.00 17.42 53 PRO B O 1
ATOM 811 N N . SER B 1 55 ? 11.137 18.612 51.802 1.00 17.60 54 SER B N 1
ATOM 812 C CA . SER B 1 55 ? 11.955 19.805 51.621 1.00 16.27 54 SER B CA 1
ATOM 813 C C . SER B 1 55 ? 13.372 19.424 52.049 1.00 17.98 54 SER B C 1
ATOM 814 O O . SER B 1 55 ? 13.607 19.024 53.193 1.00 19.48 54 SER B O 1
ATOM 817 N N . ILE B 1 56 ? 14.279 19.416 51.079 1.00 15.09 55 ILE B N 1
ATOM 818 C CA . ILE B 1 56 ? 15.643 18.945 51.325 1.00 14.60 55 ILE B CA 1
ATOM 819 C C . ILE B 1 56 ? 16.667 20.001 50.958 1.00 16.27 55 ILE B C 1
ATOM 820 O O . ILE B 1 56 ? 16.357 21.013 50.314 1.00 16.40 55 ILE B O 1
ATOM 825 N N . ASN B 1 57 ? 17.911 19.755 51.352 1.00 15.78 56 ASN B N 1
ATOM 826 C CA . ASN B 1 57 ? 19.006 20.660 51.044 1.00 14.98 56 ASN B CA 1
ATOM 827 C C . ASN B 1 57 ? 19.826 20.128 49.868 1.00 15.90 56 ASN B C 1
ATOM 828 O O . ASN B 1 57 ? 20.152 18.927 49.833 1.00 15.82 56 ASN B O 1
ATOM 833 N N . ILE B 1 58 ? 20.159 21.002 48.914 1.00 15.22 57 ILE B N 1
ATOM 834 C CA . ILE B 1 58 ? 20.980 20.661 47.754 1.00 14.74 57 ILE B CA 1
ATOM 835 C C . ILE B 1 58 ? 21.964 21.810 47.580 1.00 16.80 57 ILE B C 1
ATOM 836 O O . ILE B 1 58 ? 21.553 22.980 47.460 1.00 16.82 57 ILE B O 1
ATOM 841 N N . SER B 1 59 ? 23.249 21.508 47.577 1.00 15.51 58 SER B N 1
ATOM 842 C CA A SER B 1 59 ? 24.254 22.532 47.378 0.50 15.51 58 SER B CA 1
ATOM 843 C CA B SER B 1 59 ? 24.230 22.565 47.376 0.50 15.48 58 SER B CA 1
ATOM 844 C C . SER B 1 59 ? 24.098 23.150 45.972 1.00 18.45 58 SER B C 1
ATOM 845 O O . SER B 1 59 ? 23.684 22.449 45.027 1.00 18.50 58 SER B O 1
ATOM 850 N N . LYS B 1 60 ? 24.458 24.431 45.808 1.00 17.93 59 LYS B N 1
ATOM 851 C CA . LYS B 1 60 ? 24.382 25.042 44.481 1.00 18.75 59 LYS B CA 1
ATOM 852 C C . LYS B 1 60 ? 25.191 24.232 43.455 1.00 20.62 59 LYS B C 1
ATOM 853 O O . LYS B 1 60 ? 24.725 24.036 42.334 1.00 20.96 59 LYS B O 1
ATOM 859 N N . SER B 1 61 ? 26.360 23.712 43.846 1.00 18.19 60 SER B N 1
ATOM 860 C CA . SER B 1 61 ? 27.215 22.945 42.936 1.00 18.67 60 SER B CA 1
ATOM 861 C C . SER B 1 61 ? 26.588 21.638 42.436 1.00 20.93 60 SER B C 1
ATOM 862 O O . SER B 1 61 ? 27.042 21.093 41.414 1.00 22.65 60 SER B O 1
ATOM 865 N N . ASP B 1 62 ? 25.607 21.095 43.176 1.00 17.26 61 ASP B N 1
ATOM 866 C CA . ASP B 1 62 ? 24.978 19.836 42.814 1.00 16.92 61 ASP B CA 1
ATOM 867 C C . ASP B 1 62 ? 23.672 19.981 42.040 1.00 18.24 61 ASP B C 1
ATOM 868 O O . ASP B 1 62 ? 23.166 18.985 41.529 1.00 18.43 61 ASP B O 1
ATOM 873 N N . VAL B 1 63 ? 23.131 21.203 41.919 1.00 17.56 62 VAL B N 1
ATOM 874 C CA . VAL B 1 63 ? 21.859 21.369 41.223 1.00 17.57 62 VAL B CA 1
ATOM 875 C C . VAL B 1 63 ? 21.906 20.870 39.766 1.00 20.21 62 VAL B C 1
ATOM 876 O O . VAL B 1 63 ? 20.968 20.190 39.333 1.00 19.45 62 VAL B O 1
ATOM 880 N N . GLU B 1 64 ? 22.990 21.134 39.038 1.00 19.98 63 GLU B N 1
ATOM 881 C CA . GLU B 1 64 ? 23.081 20.690 37.640 1.00 21.15 63 GLU B CA 1
ATOM 882 C C . GLU B 1 64 ? 22.914 19.165 37.501 1.00 23.29 63 GLU B C 1
ATOM 883 O O . GLU B 1 64 ? 22.148 18.697 36.642 1.00 22.90 63 GLU B O 1
ATOM 889 N N . ALA B 1 65 ? 23.583 18.393 38.362 1.00 20.32 64 ALA B N 1
ATOM 890 C CA . ALA B 1 65 ? 23.467 16.933 38.285 1.00 20.23 64 ALA B CA 1
ATOM 891 C C . ALA B 1 65 ? 22.076 16.453 38.669 1.00 21.84 64 ALA B C 1
ATOM 892 O O . ALA B 1 65 ? 21.554 15.518 38.051 1.00 21.73 64 ALA B O 1
ATOM 894 N N . ILE B 1 66 ? 21.449 17.103 39.665 1.00 18.79 65 ILE B N 1
ATOM 895 C CA . ILE B 1 66 ? 20.098 16.709 40.069 1.00 18.70 65 ILE B CA 1
ATOM 896 C C . ILE B 1 66 ? 19.117 16.991 38.929 1.00 22.27 65 ILE B C 1
ATOM 897 O O . ILE B 1 66 ? 18.250 16.170 38.658 1.00 21.37 65 ILE B O 1
ATOM 902 N N . ARG B 1 67 ? 19.298 18.113 38.217 1.00 20.31 66 ARG B N 1
ATOM 903 C CA . ARG B 1 67 ? 18.448 18.413 37.067 1.00 21.25 66 ARG B CA 1
ATOM 904 C C . ARG B 1 67 ? 18.548 17.309 36.028 1.00 26.94 66 ARG B C 1
ATOM 905 O O . ARG B 1 67 ? 17.519 16.921 35.473 1.00 27.35 66 ARG B O 1
ATOM 913 N N . LYS B 1 68 ? 19.770 16.800 35.772 1.00 25.16 67 LYS B N 1
ATOM 914 C CA . LYS B 1 68 ? 19.998 15.732 34.789 1.00 26.78 67 LYS B CA 1
ATOM 915 C C . LYS B 1 68 ? 19.211 14.479 35.202 1.00 31.20 67 LYS B C 1
ATOM 916 O O . LYS B 1 68 ? 18.529 13.863 34.366 1.00 31.79 67 LYS B O 1
ATOM 922 N N . ALA B 1 69 ? 19.273 14.126 36.497 1.00 26.95 68 ALA B N 1
ATOM 923 C CA . ALA B 1 69 ? 18.576 12.949 37.007 1.00 27.46 68 ALA B CA 1
ATOM 924 C C . ALA B 1 69 ? 17.053 13.094 37.060 1.00 31.41 68 ALA B C 1
ATOM 925 O O . ALA B 1 69 ? 16.328 12.100 36.896 1.00 33.68 68 ALA B O 1
ATOM 927 N N . MET B 1 70 ? 16.558 14.330 37.246 1.00 25.71 69 MET B N 1
ATOM 928 C CA . MET B 1 70 ? 15.135 14.602 37.352 1.00 25.91 69 MET B CA 1
ATOM 929 C C . MET B 1 70 ? 14.480 14.785 35.973 1.00 33.81 69 MET B C 1
ATOM 930 O O . MET B 1 70 ? 13.252 14.852 35.906 1.00 36.08 69 MET B O 1
ATOM 935 N N . LYS B 1 71 ? 15.293 14.837 34.884 1.00 30.12 70 LYS B N 1
ATOM 936 C CA . LYS B 1 71 ? 14.827 15.064 33.503 1.00 48.35 70 LYS B CA 1
ATOM 937 C C . LYS B 1 71 ? 13.835 14.009 33.012 1.00 83.36 70 LYS B C 1
ATOM 938 O O . LYS B 1 71 ? 13.938 12.843 33.376 1.00 49.89 70 LYS B O 1
ATOM 942 N N . ASN C 1 10 ? 7.349 7.414 46.845 1.00 45.79 9 ASN C N 1
ATOM 943 C CA . ASN C 1 10 ? 6.285 7.852 45.948 1.00 45.59 9 ASN C CA 1
ATOM 944 C C . ASN C 1 10 ? 6.271 9.377 45.834 1.00 44.97 9 ASN C C 1
ATOM 945 O O . ASN C 1 10 ? 6.663 9.907 44.787 1.00 44.11 9 ASN C O 1
ATOM 947 N N . VAL C 1 11 ? 5.878 10.065 46.945 1.00 36.32 10 VAL C N 1
ATOM 948 C CA . VAL C 1 11 ? 5.709 11.503 47.129 1.00 31.81 10 VAL C CA 1
ATOM 949 C C . VAL C 1 11 ? 6.889 12.347 46.638 1.00 27.71 10 VAL C C 1
ATOM 950 O O . VAL C 1 11 ? 6.642 13.444 46.141 1.00 27.56 10 VAL C O 1
ATOM 954 N N . SER C 1 12 ? 8.123 11.877 46.794 1.00 24.85 11 SER C N 1
ATOM 955 C CA . SER C 1 12 ? 9.273 12.691 46.396 1.00 23.16 11 SER C CA 1
ATOM 956 C C . SER C 1 12 ? 9.543 12.741 44.900 1.00 27.62 11 SER C C 1
ATOM 957 O O . SER C 1 12 ? 10.326 13.590 44.462 1.00 28.15 11 SER C O 1
ATOM 960 N N . GLY C 1 13 ? 9.012 11.782 44.161 1.00 27.18 12 GLY C N 1
ATOM 961 C CA . GLY C 1 13 ? 9.276 11.672 42.735 1.00 27.88 12 GLY C CA 1
ATOM 962 C C . GLY C 1 13 ? 10.701 11.203 42.491 1.00 30.05 12 GLY C C 1
ATOM 963 O O . GLY C 1 13 ? 11.257 11.452 41.420 1.00 30.47 12 GLY C O 1
ATOM 964 N N . VAL C 1 14 ? 11.328 10.548 43.502 1.00 25.74 13 VAL C N 1
ATOM 965 C CA . VAL C 1 14 ? 12.701 10.067 43.392 1.00 23.68 13 VAL C CA 1
ATOM 966 C C . VAL C 1 14 ? 12.766 8.606 43.823 1.00 25.72 13 VAL C C 1
ATOM 967 O O . VAL C 1 14 ? 12.335 8.269 44.923 1.00 24.83 13 VAL C O 1
ATOM 971 N N . GLN C 1 15 ? 13.353 7.759 42.968 1.00 23.61 14 GLN C N 1
ATOM 972 C CA . GLN C 1 15 ? 13.622 6.364 43.313 1.00 23.79 14 GLN C CA 1
ATOM 973 C C . GLN C 1 15 ? 15.105 6.148 43.099 1.00 22.92 14 GLN C C 1
ATOM 974 O O . GLN C 1 15 ? 15.620 6.502 42.037 1.00 23.44 14 GLN C O 1
ATOM 980 N N . GLY C 1 16 ? 15.790 5.557 44.071 1.00 18.67 15 GLY C N 1
ATOM 981 C CA . GLY C 1 16 ? 17.216 5.325 43.921 1.00 18.42 15 GLY C CA 1
ATOM 982 C C . GLY C 1 16 ? 17.932 5.235 45.238 1.00 17.88 15 GLY C C 1
ATOM 983 O O . GLY C 1 16 ? 17.311 5.003 46.286 1.00 18.68 15 GLY C O 1
ATOM 984 N N . PHE C 1 17 ? 19.250 5.418 45.183 1.00 17.00 16 PHE C N 1
ATOM 985 C CA . PHE C 1 17 ? 20.055 5.324 46.388 1.00 15.70 16 PHE C CA 1
ATOM 986 C C . PHE C 1 17 ? 21.360 6.040 46.201 1.00 17.37 16 PHE C C 1
ATOM 987 O O . PHE C 1 17 ? 21.849 6.172 45.067 1.00 17.29 16 PHE C O 1
ATOM 995 N N . LEU C 1 18 ? 21.918 6.482 47.316 1.00 15.60 17 LEU C N 1
ATOM 996 C CA . LEU C 1 18 ? 23.274 7.010 47.372 1.00 14.66 17 LEU C CA 1
ATOM 997 C C . LEU C 1 18 ? 24.222 5.833 47.583 1.00 16.11 17 LEU C C 1
ATOM 998 O O . LEU C 1 18 ? 23.862 4.860 48.269 1.00 16.04 17 LEU C O 1
ATOM 1003 N N . PHE C 1 19 ? 25.444 5.941 47.051 1.00 14.77 18 PHE C N 1
ATOM 1004 C CA . PHE C 1 19 ? 26.445 4.908 47.306 1.00 14.49 18 PHE C CA 1
ATOM 1005 C C . PHE C 1 19 ? 27.821 5.524 47.473 1.00 16.25 18 PHE C C 1
ATOM 1006 O O . PHE C 1 19 ? 28.142 6.554 46.865 1.00 16.52 18 PHE C O 1
ATOM 1014 N N . HIS C 1 20 ? 28.625 4.914 48.326 1.00 15.04 19 HIS C N 1
ATOM 1015 C CA . HIS C 1 20 ? 30.016 5.302 48.545 1.00 14.42 19 HIS C CA 1
ATOM 1016 C C . HIS C 1 20 ? 30.770 4.102 49.091 1.00 16.06 19 HIS C C 1
ATOM 1017 O O . HIS C 1 20 ? 30.128 3.127 49.515 1.00 15.38 19 HIS C O 1
ATOM 1024 N N . THR C 1 21 ? 32.102 4.180 49.127 1.00 15.28 20 THR C N 1
ATOM 1025 C CA . THR C 1 21 ? 32.903 3.179 49.797 1.00 14.85 20 THR C CA 1
ATOM 1026 C C . THR C 1 21 ? 33.662 3.808 50.943 1.00 18.46 20 THR C C 1
ATOM 1027 O O . THR C 1 21 ? 34.066 4.981 50.841 1.00 19.20 20 THR C O 1
ATOM 1031 N N . ASP C 1 22 ? 33.864 3.022 52.005 1.00 17.95 21 ASP C N 1
ATOM 1032 C CA . ASP C 1 22 ? 34.726 3.382 53.135 1.00 19.68 21 ASP C CA 1
ATOM 1033 C C . ASP C 1 22 ? 36.104 2.725 53.000 1.00 23.47 21 ASP C C 1
ATOM 1034 O O . ASP C 1 22 ? 36.906 2.785 53.937 1.00 23.59 21 ASP C O 1
ATOM 1039 N N . GLY C 1 23 ? 36.380 2.144 51.826 1.00 19.93 22 GLY C N 1
ATOM 1040 C CA . GLY C 1 23 ? 37.655 1.518 51.487 1.00 20.60 22 GLY C CA 1
ATOM 1041 C C . GLY C 1 23 ? 38.767 2.526 51.258 1.00 24.23 22 GLY C C 1
ATOM 1042 O O . GLY C 1 23 ? 38.573 3.744 51.350 1.00 23.21 22 GLY C O 1
ATOM 1043 N N . LYS C 1 24 ? 39.961 2.022 50.957 1.00 23.43 23 LYS C N 1
ATOM 1044 C CA . LYS C 1 24 ? 41.162 2.851 50.844 1.00 24.82 23 LYS C CA 1
ATOM 1045 C C . LYS C 1 24 ? 41.140 3.956 49.798 1.00 25.22 23 LYS C C 1
ATOM 1046 O O . LYS C 1 24 ? 41.795 4.983 50.004 1.00 26.56 23 LYS C O 1
ATOM 1048 N N . GLU C 1 25 ? 40.480 3.727 48.657 1.00 22.49 24 GLU C N 1
ATOM 1049 C CA . GLU C 1 25 ? 40.409 4.710 47.571 1.00 22.30 24 GLU C CA 1
ATOM 1050 C C . GLU C 1 25 ? 38.948 5.109 47.432 1.00 21.79 24 GLU C C 1
ATOM 1051 O O . GLU C 1 25 ? 38.126 4.377 46.845 1.00 21.59 24 GLU C O 1
ATOM 1055 N N . SER C 1 26 ? 38.609 6.273 47.966 1.00 19.61 25 SER C N 1
ATOM 1056 C CA . SER C 1 26 ? 37.235 6.729 47.877 1.00 18.20 25 SER C CA 1
ATOM 1057 C C . SER C 1 26 ? 36.892 7.161 46.450 1.00 21.30 25 SER C C 1
ATOM 1058 O O . SER C 1 26 ? 37.777 7.630 45.723 1.00 22.93 25 SER C O 1
ATOM 1061 N N . TYR C 1 27 ? 35.622 7.048 46.051 1.00 17.71 26 TYR C N 1
ATOM 1062 C CA . TYR C 1 27 ? 35.154 7.640 44.798 1.00 18.36 26 TYR C CA 1
ATOM 1063 C C . TYR C 1 27 ? 34.114 8.738 45.169 1.00 19.34 26 TYR C C 1
ATOM 1064 O O . TYR C 1 27 ? 33.338 9.175 44.321 1.00 21.44 26 TYR C O 1
ATOM 1073 N N . GLY C 1 28 ? 34.126 9.186 46.425 1.00 17.59 27 GLY C N 1
ATOM 1074 C CA . GLY C 1 28 ? 33.157 10.162 46.918 1.00 17.88 27 GLY C CA 1
ATOM 1075 C C . GLY C 1 28 ? 31.776 9.538 47.008 1.00 19.70 27 GLY C C 1
ATOM 1076 O O . GLY C 1 28 ? 31.636 8.310 47.082 1.00 19.08 27 GLY C O 1
ATOM 1077 N N . TYR C 1 29 ? 30.737 10.364 47.031 1.00 16.41 28 TYR C N 1
ATOM 1078 C CA . TYR C 1 29 ? 29.370 9.882 47.004 1.00 15.55 28 TYR C CA 1
ATOM 1079 C C . TYR C 1 29 ? 28.824 9.984 45.618 1.00 16.53 28 TYR C C 1
ATOM 1080 O O . TYR C 1 29 ? 29.055 10.981 44.914 1.00 16.65 28 TYR C O 1
ATOM 1089 N N . ARG C 1 30 ? 28.069 8.982 45.214 1.00 15.67 29 ARG C N 1
ATOM 1090 C CA . ARG C 1 30 ? 27.365 8.969 43.943 1.00 15.27 29 ARG C CA 1
ATOM 1091 C C . ARG C 1 30 ? 25.924 8.563 44.214 1.00 16.08 29 ARG C C 1
ATOM 1092 O O . ARG C 1 30 ? 25.574 8.208 45.348 1.00 1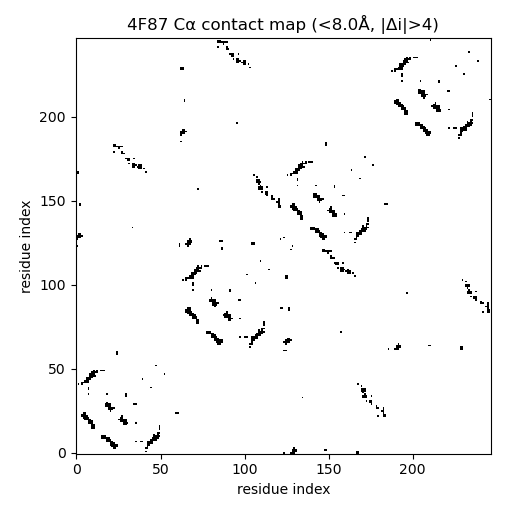6.02 29 ARG C O 1
ATOM 1100 N N . ALA C 1 31 ? 25.077 8.626 43.196 1.00 16.12 30 ALA C N 1
ATOM 1101 C CA . ALA C 1 31 ? 23.696 8.180 43.379 1.00 16.66 30 ALA C CA 1
ATOM 1102 C C . ALA C 1 31 ? 23.135 7.685 42.095 1.00 18.88 30 ALA C C 1
ATOM 1103 O O . ALA C 1 31 ? 23.540 8.133 41.024 1.00 19.51 30 ALA C O 1
ATOM 1105 N N . PHE C 1 32 ? 22.169 6.770 42.208 1.00 17.81 31 PHE C N 1
ATOM 1106 C CA . PHE C 1 32 ? 21.273 6.427 41.116 1.00 19.03 31 PHE C CA 1
ATOM 1107 C C . PHE C 1 32 ? 19.973 7.134 41.458 1.00 22.15 31 PHE C C 1
ATOM 1108 O O . PHE C 1 32 ? 19.423 6.918 42.541 1.00 21.71 31 PHE C O 1
ATOM 1116 N N . ILE C 1 33 ? 19.534 8.047 40.604 1.00 20.76 32 ILE C N 1
ATOM 1117 C CA . ILE C 1 33 ? 18.290 8.776 40.839 1.00 22.15 32 ILE C CA 1
ATOM 1118 C C . ILE C 1 33 ? 17.450 8.562 39.588 1.00 23.71 32 ILE C C 1
ATOM 1119 O O . ILE C 1 33 ? 17.843 8.985 38.497 1.00 23.72 32 ILE C O 1
ATOM 1124 N N . ASN C 1 34 ? 16.305 7.866 39.731 1.00 22.07 33 ASN C N 1
ATOM 1125 C CA . ASN C 1 34 ? 15.411 7.591 38.605 1.00 24.27 33 ASN C CA 1
ATOM 1126 C C . ASN C 1 34 ? 16.168 6.925 37.433 1.00 28.14 33 ASN C C 1
ATOM 1127 O O . ASN C 1 34 ? 15.973 7.284 36.276 1.00 30.28 33 ASN C O 1
ATOM 1132 N N . GLY C 1 35 ? 17.093 6.023 37.774 1.00 25.54 34 GLY C N 1
ATOM 1133 C CA . GLY C 1 35 ? 17.886 5.273 36.803 1.00 26.01 34 GLY C CA 1
ATOM 1134 C C . GLY C 1 35 ? 19.067 6.009 36.193 1.00 29.29 34 GLY C C 1
ATOM 1135 O O . GLY C 1 35 ? 19.715 5.481 35.284 1.00 30.91 34 GLY C O 1
ATOM 1136 N N . VAL C 1 36 ? 19.346 7.237 36.667 1.00 23.39 35 VAL C N 1
ATOM 1137 C CA . VAL C 1 36 ? 20.447 8.053 36.161 1.00 22.32 35 VAL C CA 1
ATOM 1138 C C . VAL C 1 36 ? 21.528 8.097 37.219 1.00 22.92 35 VAL C C 1
ATOM 1139 O O . VAL C 1 36 ? 21.268 8.511 38.364 1.00 22.06 35 VAL C O 1
ATOM 1143 N N . GLU C 1 37 ? 22.764 7.725 36.848 1.00 20.38 36 GLU C N 1
ATOM 1144 C CA . GLU C 1 37 ? 23.873 7.791 37.771 1.00 18.75 36 GLU C CA 1
ATOM 1145 C C . GLU C 1 37 ? 24.508 9.160 37.736 1.00 20.09 36 GLU C C 1
ATOM 1146 O O . GLU C 1 37 ? 24.812 9.686 36.657 1.00 21.35 36 GLU C O 1
ATOM 1152 N N . ILE C 1 38 ? 24.720 9.741 38.925 1.00 17.83 37 ILE C N 1
ATOM 1153 C CA . ILE C 1 38 ? 25.359 11.055 39.066 1.00 17.97 37 ILE C CA 1
ATOM 1154 C C . ILE C 1 38 ? 26.373 11.044 40.201 1.00 19.48 37 ILE C C 1
ATOM 1155 O O . ILE C 1 38 ? 26.313 10.196 41.105 1.00 18.32 37 ILE C O 1
ATOM 1160 N N . GLY C 1 39 ? 27.307 11.975 40.137 1.00 18.69 38 GLY C N 1
ATOM 1161 C CA . GLY C 1 39 ? 28.222 12.239 41.222 1.00 17.43 38 GLY C CA 1
ATOM 1162 C C . GLY C 1 39 ? 27.607 13.322 42.100 1.00 19.79 38 GLY C C 1
ATOM 1163 O O . GLY C 1 39 ? 26.846 14.180 41.616 1.00 20.86 38 GLY C O 1
ATOM 1164 N N . ILE C 1 40 ? 27.881 13.268 43.400 1.00 16.86 39 ILE C N 1
ATOM 1165 C CA . ILE C 1 40 ? 27.418 14.294 44.363 1.00 16.91 39 ILE C CA 1
ATOM 1166 C C . ILE C 1 40 ? 28.672 14.979 44.880 1.00 20.19 39 ILE C C 1
ATOM 1167 O O . ILE C 1 40 ? 29.585 14.305 45.366 1.00 22.10 39 ILE C O 1
ATOM 1172 N N . LYS C 1 41 ? 28.756 16.289 44.778 1.00 16.98 40 LYS C N 1
ATOM 1173 C CA . LYS C 1 41 ? 29.977 16.982 45.184 1.00 17.27 40 LYS C CA 1
ATOM 1174 C C . LYS C 1 41 ? 30.036 17.381 46.644 1.00 19.74 40 LYS C C 1
ATOM 1175 O O . LYS C 1 41 ? 31.123 17.393 47.240 1.00 20.02 40 LYS C O 1
ATOM 1181 N N . ASP C 1 42 ? 28.879 17.732 47.225 1.00 17.35 41 ASP C N 1
ATOM 1182 C CA . ASP C 1 42 ? 28.864 18.310 48.567 1.00 17.15 41 ASP C CA 1
ATOM 1183 C C . ASP C 1 42 ? 28.083 17.527 49.560 1.00 16.95 41 ASP C C 1
ATOM 1184 O O . ASP C 1 42 ? 27.008 16.999 49.257 1.00 16.32 41 ASP C O 1
ATOM 1189 N N . ILE C 1 43 ? 28.579 17.506 50.804 1.00 16.66 42 ILE C N 1
ATOM 1190 C CA . ILE C 1 43 ? 27.926 16.766 51.860 1.00 15.60 42 ILE C CA 1
ATOM 1191 C C . ILE C 1 43 ? 26.532 17.292 52.184 1.00 16.39 42 ILE C C 1
ATOM 1192 O O . ILE C 1 43 ? 25.673 16.505 52.607 1.00 15.91 42 ILE C O 1
ATOM 1197 N N . GLU C 1 44 ? 26.281 18.586 51.962 1.00 14.50 43 GLU C N 1
ATOM 1198 C CA . GLU C 1 44 ? 24.934 19.088 52.204 1.00 14.41 43 GLU C CA 1
ATOM 1199 C C . GLU C 1 44 ? 23.927 18.316 51.358 1.00 15.20 43 GLU C C 1
ATOM 1200 O O . GLU C 1 44 ? 22.845 17.955 51.841 1.00 15.31 43 GLU C O 1
ATOM 1206 N N . THR C 1 45 ? 24.286 18.045 50.084 1.00 14.91 44 THR C N 1
ATOM 1207 C CA . THR C 1 45 ? 23.391 17.355 49.154 1.00 14.67 44 THR C CA 1
ATOM 1208 C C . THR C 1 45 ? 23.229 15.906 49.584 1.00 15.68 44 THR C C 1
ATOM 1209 O O . THR C 1 45 ? 22.138 15.356 49.474 1.00 15.37 44 THR C O 1
ATOM 1213 N N . VAL C 1 46 ? 24.319 15.271 50.038 1.00 14.99 45 VAL C N 1
ATOM 1214 C CA . VAL C 1 46 ? 24.206 13.892 50.532 1.00 14.32 45 VAL C CA 1
ATOM 1215 C C . VAL C 1 46 ? 23.210 13.843 51.685 1.00 15.97 45 VAL C C 1
ATOM 1216 O O . VAL C 1 46 ? 22.315 12.998 51.676 1.00 15.69 45 VAL C O 1
ATOM 1220 N N . GLN C 1 47 ? 23.345 14.765 52.668 1.00 15.21 46 GLN C N 1
ATOM 1221 C CA . GLN C 1 47 ? 22.421 14.729 53.796 1.00 15.73 46 GLN C CA 1
ATOM 1222 C C . GLN C 1 47 ? 20.998 15.051 53.366 1.00 16.12 46 GLN C C 1
ATOM 1223 O O . GLN C 1 47 ? 20.051 14.469 53.917 1.00 16.80 46 GLN C O 1
ATOM 1229 N N . GLY C 1 48 ? 20.829 15.944 52.384 1.00 14.87 47 GLY C N 1
ATOM 1230 C CA . GLY C 1 48 ? 19.495 16.250 51.863 1.00 14.83 47 GLY C CA 1
ATOM 1231 C C . GLY C 1 48 ? 18.850 15.008 51.254 1.00 15.97 47 GLY C C 1
ATOM 1232 O O . GLY C 1 48 ? 17.724 14.644 51.617 1.00 16.49 47 GLY C O 1
ATOM 1233 N N . PHE C 1 49 ? 19.573 14.321 50.344 1.00 16.31 48 PHE C N 1
ATOM 1234 C CA . PHE C 1 49 ? 19.003 13.105 49.751 1.00 15.19 48 PHE C CA 1
ATOM 1235 C C . PHE C 1 49 ? 18.855 11.963 50.741 1.00 16.25 48 PHE C C 1
ATOM 1236 O O . PHE C 1 49 ? 17.938 11.162 50.560 1.00 16.47 48 PHE C O 1
ATOM 1244 N N . GLN C 1 50 ? 19.673 11.926 51.810 1.00 15.74 49 GLN C N 1
ATOM 1245 C CA . GLN C 1 50 ? 19.478 10.913 52.854 1.00 16.49 49 GLN C CA 1
ATOM 1246 C C . GLN C 1 50 ? 18.133 11.047 53.570 1.00 18.82 49 GLN C C 1
ATOM 1247 O O . GLN C 1 50 ? 17.706 10.104 54.237 1.00 19.92 49 GLN C O 1
ATOM 1253 N N . GLN C 1 51 ? 17.441 12.189 53.410 1.00 16.92 50 GLN C N 1
ATOM 1254 C CA . GLN C 1 51 ? 16.107 12.304 54.015 1.00 18.57 50 GLN C CA 1
ATOM 1255 C C . GLN C 1 51 ? 15.075 11.539 53.192 1.00 22.30 50 GLN C C 1
ATOM 1256 O O . GLN C 1 51 ? 13.984 11.274 53.719 1.00 24.38 50 GLN C O 1
ATOM 1262 N N . ILE C 1 52 ? 15.353 11.251 51.889 1.00 17.94 51 ILE C N 1
ATOM 1263 C CA . ILE C 1 52 ? 14.324 10.664 51.009 1.00 18.45 51 ILE C CA 1
ATOM 1264 C C . ILE C 1 52 ? 14.730 9.368 50.325 1.00 18.79 51 ILE C C 1
ATOM 1265 O O . ILE C 1 52 ? 13.835 8.682 49.814 1.00 20.12 51 ILE C O 1
ATOM 1270 N N . ILE C 1 53 ? 16.034 9.054 50.222 1.00 17.07 52 ILE C N 1
ATOM 1271 C CA . ILE C 1 53 ? 16.431 7.792 49.593 1.00 17.23 52 ILE C CA 1
ATOM 1272 C C . ILE C 1 53 ? 17.450 7.080 50.476 1.00 18.17 52 ILE C C 1
ATOM 1273 O O . ILE C 1 53 ? 18.182 7.739 51.230 1.00 17.90 52 ILE C O 1
ATOM 1278 N N . PRO C 1 54 ? 17.584 5.748 50.352 1.00 17.17 53 PRO C N 1
ATOM 1279 C CA . PRO C 1 54 ? 18.597 5.057 51.157 1.00 16.76 53 PRO C CA 1
ATOM 1280 C C . PRO C 1 54 ? 20.014 5.394 50.722 1.00 18.11 53 PRO C C 1
ATOM 1281 O O . PRO C 1 54 ? 20.244 5.838 49.602 1.00 17.35 53 PRO C O 1
ATOM 1285 N N . SER C 1 55 ? 20.952 5.134 51.610 1.00 16.27 54 SER C N 1
ATOM 1286 C CA . SER C 1 55 ? 22.380 5.416 51.418 1.00 15.73 54 SER C CA 1
ATOM 1287 C C . SER C 1 55 ? 23.128 4.180 51.850 1.00 17.66 54 SER C C 1
ATOM 1288 O O . SER C 1 55 ? 23.061 3.764 53.018 1.00 18.08 54 SER C O 1
ATOM 1291 N N . ILE C 1 56 ? 23.774 3.537 50.875 1.00 15.30 55 ILE C N 1
ATOM 1292 C CA . ILE C 1 56 ? 24.436 2.252 51.119 1.00 14.83 55 ILE C CA 1
ATOM 1293 C C . ILE C 1 56 ? 25.909 2.281 50.747 1.00 15.76 55 ILE C C 1
ATOM 1294 O O . ILE C 1 56 ? 26.377 3.208 50.064 1.00 16.56 55 ILE C O 1
ATOM 1299 N N . ASN C 1 57 ? 26.634 1.254 51.143 1.00 15.77 56 ASN C N 1
ATOM 1300 C CA . ASN C 1 57 ? 28.043 1.105 50.808 1.00 15.61 56 ASN C CA 1
ATOM 1301 C C . ASN C 1 57 ? 28.221 0.144 49.640 1.00 16.03 56 ASN C C 1
ATOM 1302 O O . ASN C 1 57 ? 27.624 -0.946 49.631 1.00 16.28 56 ASN C O 1
ATOM 1307 N N . ILE C 1 58 ? 29.085 0.529 48.669 1.00 15.21 57 ILE C N 1
ATOM 1308 C CA . ILE C 1 58 ? 29.434 -0.306 47.523 1.00 15.12 57 ILE C CA 1
ATOM 1309 C C . ILE C 1 58 ? 30.922 -0.156 47.326 1.00 17.03 57 ILE C C 1
ATOM 1310 O O . ILE C 1 58 ? 31.420 0.970 47.166 1.00 16.85 57 ILE C O 1
ATOM 1315 N N . SER C 1 59 ? 31.663 -1.249 47.325 1.00 15.36 58 SER C N 1
ATOM 1316 C CA A SER C 1 59 ? 33.097 -1.174 47.124 0.50 15.98 58 SER C CA 1
ATOM 1317 C CA B SER C 1 59 ? 33.103 -1.134 47.121 0.50 14.88 58 SER C CA 1
ATOM 1318 C C . SER C 1 59 ? 33.408 -0.638 45.724 1.00 17.13 58 SER C C 1
ATOM 1319 O O . SER C 1 59 ? 32.621 -0.836 44.791 1.00 17.83 58 SER C O 1
ATOM 1324 N N . LYS C 1 60 ? 34.574 0.013 45.560 1.00 17.48 59 LYS C N 1
ATOM 1325 C CA . LYS C 1 60 ? 34.961 0.507 44.245 1.00 18.35 59 LYS C CA 1
ATOM 1326 C C . LYS C 1 60 ? 34.951 -0.614 43.198 1.00 20.01 59 LYS C C 1
ATOM 1327 O O . LYS C 1 60 ? 34.478 -0.379 42.081 1.00 22.22 59 LYS C O 1
ATOM 1333 N N . SER C 1 61 ? 35.421 -1.822 43.564 1.00 18.84 60 SER C N 1
ATOM 1334 C CA A SER C 1 61 ? 35.495 -2.937 42.617 0.50 19.61 60 SER C CA 1
ATOM 1335 C CA B SER C 1 61 ? 35.486 -2.948 42.627 0.50 19.46 60 SER C CA 1
ATOM 1336 C C . SER C 1 61 ? 34.125 -3.472 42.208 1.00 22.58 60 SER C C 1
ATOM 1337 O O . SER C 1 61 ? 34.044 -4.178 41.199 1.00 25.66 60 SER C O 1
ATOM 1342 N N . ASP C 1 62 ? 33.060 -3.198 42.996 1.00 17.50 61 ASP C N 1
ATOM 1343 C CA . ASP C 1 62 ? 31.728 -3.692 42.665 1.00 17.36 61 ASP C CA 1
ATOM 1344 C C . ASP C 1 62 ? 30.875 -2.687 41.906 1.00 18.15 61 ASP C C 1
ATOM 1345 O O . ASP C 1 62 ? 29.815 -3.060 41.401 1.00 18.55 61 ASP C O 1
ATOM 1350 N N . VAL C 1 63 ? 31.321 -1.423 41.782 1.00 17.52 62 VAL C N 1
ATOM 1351 C CA . VAL C 1 63 ? 30.510 -0.424 41.082 1.00 17.97 62 VAL C CA 1
ATOM 1352 C C . VAL C 1 63 ? 30.189 -0.820 39.640 1.00 21.07 62 VAL C C 1
ATOM 1353 O O . VAL C 1 63 ? 29.046 -0.669 39.215 1.00 20.28 62 VAL C O 1
ATOM 1357 N N . GLU C 1 64 ? 31.168 -1.370 38.907 1.00 21.00 63 GLU C N 1
ATOM 1358 C CA . GLU C 1 64 ? 30.938 -1.758 37.515 1.00 22.21 63 GLU C CA 1
ATOM 1359 C C . GLU C 1 64 ? 29.759 -2.725 37.391 1.00 23.44 63 GLU C C 1
ATOM 1360 O O . GLU C 1 64 ? 28.900 -2.517 36.538 1.00 23.98 63 GLU C O 1
ATOM 1365 N N . ALA C 1 65 ? 29.703 -3.755 38.247 1.00 21.52 64 ALA C N 1
ATOM 1366 C CA . ALA C 1 65 ? 28.602 -4.719 38.165 1.00 22.35 64 ALA C CA 1
ATOM 1367 C C . ALA C 1 65 ? 27.265 -4.090 38.543 1.00 22.66 64 ALA C C 1
ATOM 1368 O O . ALA C 1 65 ? 26.250 -4.383 37.900 1.00 23.62 64 ALA C O 1
ATOM 1370 N N . ILE C 1 66 ? 27.249 -3.196 39.560 1.00 20.64 65 ILE C N 1
ATOM 1371 C CA . ILE C 1 66 ? 25.993 -2.540 39.931 1.00 20.32 65 ILE C CA 1
ATOM 1372 C C . ILE C 1 66 ? 25.507 -1.655 38.793 1.00 23.23 65 ILE C C 1
ATOM 1373 O O . ILE C 1 66 ? 24.306 -1.631 38.504 1.00 23.43 65 ILE C O 1
ATOM 1378 N N . ARG C 1 67 ? 26.438 -0.942 38.131 1.00 22.25 66 ARG C N 1
ATOM 1379 C CA . ARG C 1 67 ? 26.079 -0.142 36.964 1.00 24.82 66 ARG C CA 1
ATOM 1380 C C . ARG C 1 67 ? 25.356 -0.968 35.926 1.00 28.96 66 ARG C C 1
ATOM 1381 O O . ARG C 1 67 ? 24.346 -0.515 35.390 1.00 28.72 66 ARG C O 1
ATOM 1389 N N . LYS C 1 68 ? 25.887 -2.174 35.627 1.00 26.94 67 LYS C N 1
ATOM 1390 C CA . LYS C 1 68 ? 25.329 -3.094 34.633 1.00 28.59 67 LYS C CA 1
ATOM 1391 C C . LYS C 1 68 ? 23.906 -3.493 35.027 1.00 33.19 67 LYS C C 1
ATOM 1392 O O . LYS C 1 68 ? 23.009 -3.484 34.179 1.00 34.66 67 LYS C O 1
ATOM 1395 N N . ALA C 1 69 ? 23.689 -3.808 36.320 1.00 27.19 68 ALA C N 1
ATOM 1396 C CA . ALA C 1 69 ? 22.366 -4.207 36.812 1.00 26.98 68 ALA C CA 1
ATOM 1397 C C . ALA C 1 69 ? 21.354 -3.062 36.861 1.00 29.46 68 ALA C C 1
ATOM 1398 O O . ALA C 1 69 ? 20.153 -3.312 36.715 1.00 31.16 68 ALA C O 1
ATOM 1400 N N . MET C 1 70 ? 21.826 -1.820 37.034 1.00 25.84 69 MET C N 1
ATOM 1401 C CA . MET C 1 70 ? 20.971 -0.643 37.105 1.00 25.82 69 MET C CA 1
ATOM 1402 C C . MET C 1 70 ? 20.603 -0.086 35.716 1.00 34.21 69 MET C C 1
ATOM 1403 O O . MET C 1 70 ? 19.740 0.795 35.627 1.00 36.33 69 MET C O 1
ATOM 1408 N N . LYS C 1 71 ? 21.245 -0.599 34.647 1.00 31.44 70 LYS C N 1
ATOM 1409 C CA . LYS C 1 71 ? 21.044 -0.149 33.260 1.00 50.44 70 LYS C CA 1
ATOM 1410 C C . LYS C 1 71 ? 19.604 -0.335 32.758 1.00 88.17 70 LYS C C 1
ATOM 1411 O O . LYS C 1 71 ? 18.934 -1.296 33.129 1.00 56.10 70 LYS C O 1
ATOM 1414 N N . ASN D 1 10 ? -7.478 4.848 46.624 1.00 48.99 9 ASN D N 1
ATOM 1415 C CA . ASN D 1 10 ? -7.853 6.109 45.980 1.00 46.13 9 ASN D CA 1
ATOM 1416 C C . ASN D 1 10 ? -9.381 6.198 45.841 1.00 45.49 9 ASN D C 1
ATOM 1417 O O . ASN D 1 10 ? -9.900 6.618 44.796 1.00 45.08 9 ASN D O 1
ATOM 1419 N N . VAL D 1 11 ? -10.084 5.847 46.951 1.00 36.88 10 VAL D N 1
ATOM 1420 C CA . VAL D 1 11 ? -11.522 5.710 47.134 1.00 31.76 10 VAL D CA 1
ATOM 1421 C C . VAL D 1 11 ? -12.353 6.885 46.633 1.00 27.55 10 VAL D C 1
ATOM 1422 O O . VAL D 1 11 ? -13.439 6.634 46.120 1.00 27.13 10 VAL D O 1
ATOM 1426 N N . SER D 1 12 ? -11.884 8.122 46.793 1.00 24.77 11 SER D N 1
ATOM 1427 C CA . SER D 1 12 ? -12.691 9.277 46.395 1.00 23.21 11 SER D CA 1
ATOM 1428 C C . SER D 1 12 ? -12.736 9.543 44.895 1.00 27.43 11 SER D C 1
ATOM 1429 O O . SER D 1 12 ? -13.593 10.315 44.448 1.00 28.00 11 SER D O 1
ATOM 1432 N N . GLY D 1 13 ? -11.777 9.002 44.159 1.00 27.03 12 GLY D N 1
ATOM 1433 C CA . GLY D 1 13 ? -11.660 9.266 42.735 1.00 28.02 12 GLY D CA 1
ATOM 1434 C C . GLY D 1 13 ? -11.193 10.695 42.491 1.00 29.89 12 GLY D C 1
ATOM 1435 O O . GLY D 1 13 ? -11.452 11.257 41.423 1.00 29.77 12 GLY D O 1
ATOM 1436 N N . VAL D 1 14 ? -10.539 11.322 43.502 1.00 25.50 13 VAL D N 1
ATOM 1437 C CA . VAL D 1 14 ? -10.063 12.700 43.392 1.00 24.02 13 VAL D CA 1
ATOM 1438 C C . VAL D 1 14 ? -8.607 12.771 43.828 1.00 25.54 13 VAL D C 1
ATOM 1439 O O . VAL D 1 14 ? -8.274 12.340 44.928 1.00 24.67 13 VAL D O 1
ATOM 1443 N N . GLN D 1 15 ? -7.753 13.351 42.974 1.00 23.37 14 GLN D N 1
ATOM 1444 C CA . GLN D 1 15 ? -6.361 13.629 43.316 1.00 23.89 14 GLN D CA 1
ATOM 1445 C C . GLN D 1 15 ? -6.150 15.109 43.101 1.00 23.49 14 GLN D C 1
ATOM 1446 O O . GLN D 1 15 ? -6.508 15.625 42.043 1.00 23.47 14 GLN D O 1
ATOM 1452 N N . GLY D 1 16 ? -5.556 15.788 44.071 1.00 18.78 15 GLY D N 1
ATOM 1453 C CA . GLY D 1 16 ? -5.330 17.218 43.927 1.00 18.33 15 GLY D CA 1
ATOM 1454 C C . GLY D 1 16 ? -5.229 17.938 45.241 1.00 17.83 15 GLY D C 1
ATOM 1455 O O . GLY D 1 16 ? -5.002 17.309 46.282 1.00 18.59 15 GLY D O 1
ATOM 1456 N N . PHE D 1 17 ? -5.411 19.258 45.189 1.00 17.03 16 PHE D N 1
ATOM 1457 C CA . PHE D 1 17 ? -5.318 20.057 46.397 1.00 15.80 16 PHE D CA 1
ATOM 1458 C C . PHE D 1 17 ? -6.029 21.363 46.209 1.00 17.27 16 PHE D C 1
ATOM 1459 O O . PHE D 1 17 ? -6.171 21.850 45.076 1.00 17.26 16 PHE D O 1
ATOM 1467 N N . LEU D 1 18 ? -6.481 21.917 47.320 1.00 15.19 17 LEU D N 1
ATOM 1468 C CA . LEU D 1 18 ? -7.004 23.272 47.376 1.00 14.61 17 LEU D CA 1
ATOM 1469 C C . LEU D 1 18 ? -5.822 24.214 47.582 1.00 15.81 17 LEU D C 1
ATOM 1470 O O . LEU D 1 18 ? -4.855 23.861 48.272 1.00 15.77 17 LEU D O 1
ATOM 1475 N N . PHE D 1 19 ? -5.938 25.434 47.057 1.00 14.96 18 PHE D N 1
ATOM 1476 C CA . PHE D 1 19 ? -4.910 26.445 47.304 1.00 14.51 18 PHE D CA 1
ATOM 1477 C C . PHE D 1 19 ? -5.519 27.818 47.474 1.00 16.18 18 PHE D C 1
ATOM 1478 O O . PHE D 1 19 ? -6.552 28.145 46.862 1.00 16.49 18 PHE D O 1
ATOM 1486 N N . HIS D 1 20 ? -4.912 28.619 48.329 1.00 14.61 19 HIS D N 1
ATOM 1487 C CA . HIS D 1 20 ? -5.301 30.008 48.546 1.00 14.13 19 HIS D CA 1
ATOM 1488 C C . HIS D 1 20 ? -4.098 30.770 49.092 1.00 16.07 19 HIS D C 1
ATOM 1489 O O . HIS D 1 20 ? -3.121 30.128 49.516 1.00 15.09 19 HIS D O 1
ATOM 1496 N N . THR D 1 21 ? -4.182 32.105 49.129 1.00 15.56 20 THR D N 1
ATOM 1497 C CA . THR D 1 21 ? -3.185 32.910 49.793 1.00 15.09 20 THR D CA 1
ATOM 1498 C C . THR D 1 21 ? -3.809 33.663 50.946 1.00 17.64 20 THR D C 1
ATOM 1499 O O . THR D 1 21 ? -4.985 34.060 50.853 1.00 19.01 20 THR D O 1
ATOM 1503 N N . ASP D 1 22 ? -3.016 33.870 52.002 1.00 17.80 21 ASP D N 1
ATOM 1504 C CA . ASP D 1 22 ? -3.388 34.729 53.133 1.00 19.30 21 ASP D CA 1
ATOM 1505 C C . ASP D 1 22 ? -2.745 36.111 52.998 1.00 23.47 21 ASP D C 1
ATOM 1506 O O . ASP D 1 22 ? -2.795 36.904 53.945 1.00 23.85 21 ASP D O 1
ATOM 1511 N N . GLY D 1 23 ? -2.154 36.389 51.824 1.00 19.87 22 GLY D N 1
ATOM 1512 C CA . GLY D 1 23 ? -1.525 37.659 51.478 1.00 20.44 22 GLY D CA 1
ATOM 1513 C C . GLY D 1 23 ? -2.535 38.772 51.267 1.00 24.14 22 GLY D C 1
ATOM 1514 O O . GLY D 1 23 ? -3.755 38.575 51.355 1.00 23.47 22 GLY D O 1
ATOM 1515 N N . LYS D 1 24 ? -2.025 39.967 50.974 1.00 23.32 23 LYS D N 1
ATOM 1516 C CA . LYS D 1 24 ? -2.852 41.174 50.860 1.00 24.60 23 LYS D CA 1
ATOM 1517 C C . LYS D 1 24 ? -3.958 41.148 49.809 1.00 25.06 23 LYS D C 1
ATOM 1518 O O . LYS D 1 24 ? -4.990 41.796 50.017 1.00 26.43 23 LYS D O 1
ATOM 1520 N N . GLU D 1 25 ? -3.726 40.489 48.666 1.00 23.28 24 GLU D N 1
ATOM 1521 C CA . GLU D 1 25 ? -4.694 40.417 47.568 1.00 22.66 24 GLU D CA 1
ATOM 1522 C C . GLU D 1 25 ? -5.094 38.951 47.430 1.00 22.02 24 GLU D C 1
ATOM 1523 O O . GLU D 1 25 ? -4.364 38.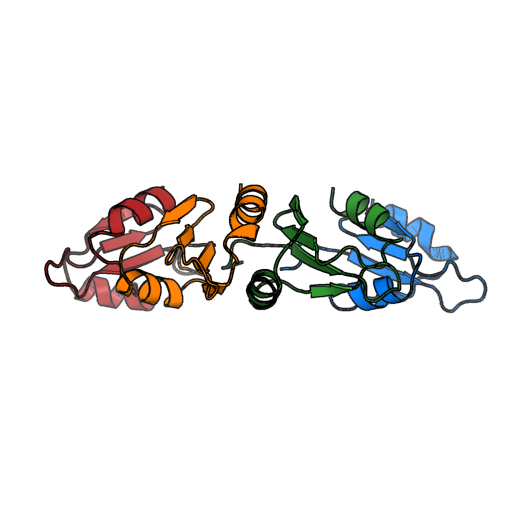133 46.850 1.00 21.94 24 GLU D O 1
ATOM 1526 N N . SER D 1 26 ? -6.255 38.612 47.964 1.00 19.76 25 SER D N 1
ATOM 1527 C CA . SER D 1 26 ? -6.719 37.236 47.879 1.00 18.25 25 SER D CA 1
ATOM 1528 C C . SER D 1 26 ? -7.144 36.891 46.450 1.00 21.00 25 SER D C 1
ATOM 1529 O O . SER D 1 26 ? -7.602 37.777 45.719 1.00 22.65 25 SER D O 1
ATOM 1532 N N . TYR D 1 27 ? -7.043 35.616 46.056 1.00 17.89 26 TYR D N 1
ATOM 1533 C CA . TYR D 1 27 ? -7.635 35.148 44.803 1.00 18.09 26 TYR D CA 1
ATOM 1534 C C . TYR D 1 27 ? -8.736 34.105 45.177 1.00 19.65 26 TYR D C 1
ATOM 1535 O O . TYR D 1 27 ? -9.175 33.327 44.333 1.00 21.12 26 TYR D O 1
ATOM 1544 N N . GLY D 1 28 ? -9.182 34.125 46.430 1.00 17.90 27 GLY D N 1
ATOM 1545 C CA . GLY D 1 28 ? -10.162 33.158 46.918 1.00 17.92 27 GLY D CA 1
ATOM 1546 C C . GLY D 1 28 ? -9.538 31.775 47.009 1.00 19.74 27 GLY D C 1
ATOM 1547 O O . GLY D 1 28 ? -8.307 31.631 47.074 1.00 19.11 27 GLY D O 1
ATOM 1548 N N . TYR D 1 29 ? -10.372 30.737 47.044 1.00 17.10 28 TYR D N 1
ATOM 1549 C CA . TYR D 1 29 ? -9.887 29.367 47.015 1.00 15.58 28 TYR D CA 1
ATOM 1550 C C . TYR D 1 29 ? -9.987 28.814 45.625 1.00 16.80 28 TYR D C 1
ATOM 1551 O O . TYR D 1 29 ? -10.975 29.053 44.912 1.00 16.92 28 TYR D O 1
ATOM 1560 N N . ARG D 1 30 ? -8.979 28.069 45.221 1.00 15.48 29 ARG D N 1
ATOM 1561 C CA . ARG D 1 30 ? -8.970 27.366 43.943 1.00 14.99 29 ARG D CA 1
ATOM 1562 C C . ARG D 1 30 ? -8.562 25.928 44.216 1.00 15.85 29 ARG D C 1
ATOM 1563 O O . ARG D 1 30 ? -8.208 25.573 45.355 1.00 16.12 29 ARG D O 1
ATOM 1571 N N . ALA D 1 31 ? -8.626 25.073 43.190 1.00 16.41 30 ALA D N 1
ATOM 1572 C CA . ALA D 1 31 ? -8.174 23.697 43.381 1.00 16.56 30 ALA D CA 1
ATOM 1573 C C . ALA D 1 31 ? -7.682 23.136 42.099 1.00 18.75 30 ALA D C 1
ATOM 1574 O O . ALA D 1 31 ? -8.127 23.541 41.024 1.00 19.16 30 ALA D O 1
ATOM 1576 N N . PHE D 1 32 ? -6.769 22.160 42.213 1.00 17.82 31 PHE D N 1
ATOM 1577 C CA . PHE D 1 32 ? -6.426 21.276 41.114 1.00 18.98 31 PHE D CA 1
ATOM 1578 C C . PHE D 1 32 ? -7.131 19.979 41.460 1.00 22.04 31 PHE D C 1
ATOM 1579 O O . PHE D 1 32 ? -6.909 19.428 42.546 1.00 21.30 31 PHE D O 1
ATOM 1587 N N . ILE D 1 33 ? -8.048 19.537 40.605 1.00 20.78 32 ILE D N 1
ATOM 1588 C CA . ILE D 1 33 ? -8.774 18.291 40.839 1.00 22.44 32 ILE D CA 1
ATOM 1589 C C . ILE D 1 33 ? -8.572 17.452 39.591 1.00 24.46 32 ILE D C 1
ATOM 1590 O O . ILE D 1 33 ? -8.997 17.851 38.499 1.00 24.01 32 ILE D O 1
ATOM 1595 N N . ASN 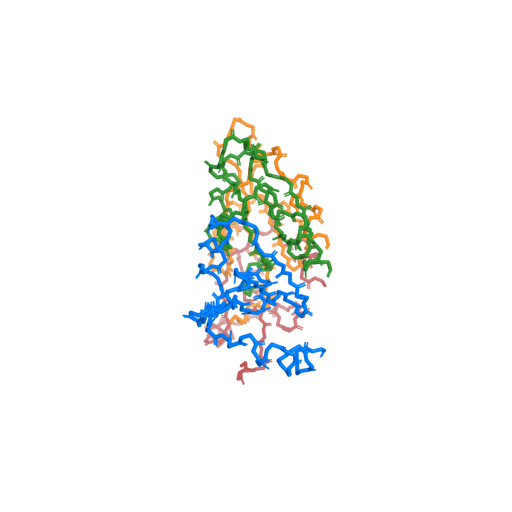D 1 34 ? -7.860 16.307 39.729 1.00 22.13 33 ASN D N 1
ATOM 1596 C CA . ASN D 1 34 ? -7.591 15.413 38.605 1.00 24.63 33 ASN D CA 1
ATOM 1597 C C . ASN D 1 34 ? -6.931 16.171 37.437 1.00 28.28 33 ASN D C 1
ATOM 1598 O O . ASN D 1 34 ? -7.289 15.968 36.281 1.00 30.02 33 ASN D O 1
ATOM 1603 N N . GLY D 1 35 ? -6.029 17.095 37.780 1.00 25.58 34 GLY D N 1
ATOM 1604 C CA . GLY D 1 35 ? -5.276 17.889 36.814 1.00 26.18 34 GLY D CA 1
ATOM 1605 C C . GLY D 1 35 ? -6.008 19.065 36.196 1.00 29.28 34 GLY D C 1
ATOM 1606 O O . GLY D 1 35 ? -5.476 19.707 35.283 1.00 30.09 34 GLY D O 1
ATOM 1607 N N . VAL D 1 36 ? -7.236 19.349 36.668 1.00 23.98 35 VAL D N 1
ATOM 1608 C CA . VAL D 1 36 ? -8.049 20.450 36.156 1.00 22.69 35 VAL D CA 1
ATOM 1609 C C . VAL D 1 36 ? -8.096 21.533 37.216 1.00 23.27 35 VAL D C 1
ATOM 1610 O O . VAL D 1 36 ? -8.507 21.272 38.355 1.00 22.29 35 VAL D O 1
ATOM 1614 N N . GLU D 1 37 ? -7.721 22.762 36.849 1.00 20.61 36 GLU D N 1
ATOM 1615 C CA . GLU D 1 37 ? -7.784 23.880 37.770 1.00 18.85 36 GLU D CA 1
ATOM 1616 C C . GLU D 1 37 ? -9.156 24.513 37.737 1.00 20.38 36 GLU D C 1
ATOM 1617 O O . GLU D 1 37 ? -9.680 24.818 36.662 1.00 21.76 36 GLU D O 1
ATOM 1623 N N . ILE D 1 38 ? -9.741 24.728 38.924 1.00 17.76 37 ILE D N 1
ATOM 1624 C CA . ILE D 1 38 ? -11.057 25.367 39.066 1.00 18.08 37 ILE D CA 1
ATOM 1625 C C . ILE D 1 38 ? -11.046 26.377 40.203 1.00 19.15 37 ILE D C 1
ATOM 1626 O O . ILE D 1 38 ? -10.196 26.318 41.104 1.00 18.19 37 ILE D O 1
ATOM 1631 N N . GLY D 1 39 ? -11.977 27.311 40.136 1.00 18.78 38 GLY D N 1
ATOM 1632 C CA . GLY D 1 39 ? -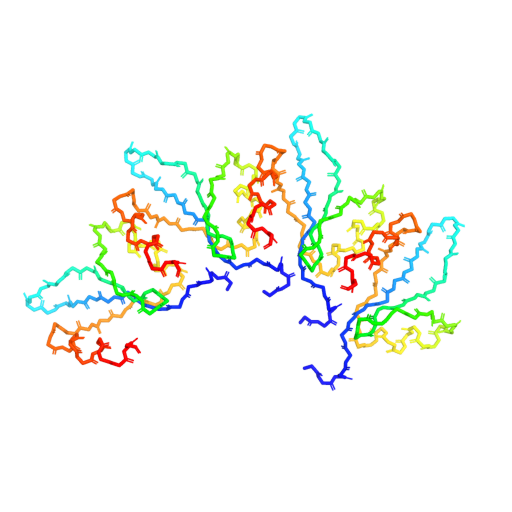12.238 28.230 41.222 1.00 17.64 38 GLY D CA 1
ATOM 1633 C C . GLY D 1 39 ? -13.321 27.613 42.102 1.00 20.16 38 GLY D C 1
ATOM 1634 O O . GLY D 1 39 ? -14.174 26.851 41.622 1.00 20.93 38 GLY D O 1
ATOM 1635 N N . ILE D 1 40 ? -13.267 27.892 43.403 1.00 16.95 39 ILE D N 1
ATOM 1636 C CA . ILE D 1 40 ? -14.291 27.420 44.360 1.00 16.98 39 ILE D CA 1
ATOM 1637 C C . ILE D 1 40 ? -14.979 28.673 44.881 1.00 20.58 39 ILE D C 1
ATOM 1638 O O . ILE D 1 40 ? -14.303 29.585 45.366 1.00 22.35 39 ILE D O 1
ATOM 1643 N N . LYS D 1 41 ? -16.289 28.761 44.771 1.00 17.11 40 LYS D N 1
ATOM 1644 C CA . LYS D 1 41 ? -16.965 29.988 45.185 1.00 17.61 40 LYS D CA 1
ATOM 1645 C C . LYS D 1 41 ? -17.383 30.047 46.642 1.00 19.80 40 LYS D C 1
ATOM 1646 O O . LYS D 1 41 ? -17.418 31.131 47.235 1.00 20.23 40 LYS D O 1
ATOM 1652 N N . ASP D 1 42 ? -17.739 28.890 47.218 1.00 17.16 41 ASP D N 1
ATOM 1653 C CA A ASP D 1 42 ? -18.326 28.882 48.548 0.50 16.29 41 ASP D CA 1
ATOM 1654 C CA B ASP D 1 42 ? -18.354 28.831 48.533 0.50 16.38 41 ASP D CA 1
ATOM 1655 C C . ASP D 1 42 ? -17.539 28.075 49.555 1.00 17.30 41 ASP D C 1
ATOM 1656 O O . ASP D 1 42 ? -17.004 26.997 49.250 1.00 16.94 41 ASP D O 1
ATOM 1665 N N . ILE D 1 43 ? -17.504 28.580 50.795 1.00 16.47 42 ILE D N 1
ATOM 1666 C CA . ILE D 1 43 ? -16.775 27.928 51.860 1.00 15.50 42 ILE D CA 1
ATOM 1667 C C . ILE D 1 43 ? -17.292 26.527 52.182 1.00 16.53 42 ILE D C 1
ATOM 1668 O O . ILE D 1 43 ? -16.500 25.676 52.601 1.00 15.99 42 ILE D O 1
ATOM 1673 N N . GLU D 1 44 ? -18.589 26.275 51.961 1.00 14.77 43 GLU D N 1
ATOM 1674 C CA . GLU D 1 44 ? -19.078 24.928 52.203 1.00 14.35 43 GLU D CA 1
ATOM 1675 C C . GLU D 1 44 ? -18.309 23.925 51.358 1.00 15.33 43 GLU D C 1
ATOM 1676 O O . GLU D 1 44 ? -17.952 22.845 51.840 1.00 15.27 43 GLU D O 1
ATOM 1682 N N . THR D 1 45 ? -18.049 24.282 50.079 1.00 15.07 44 THR D N 1
ATOM 1683 C CA . THR D 1 45 ? -17.354 23.389 49.155 1.00 14.68 44 THR D CA 1
ATOM 1684 C C . THR D 1 45 ? -15.904 23.228 49.580 1.00 15.37 44 THR D C 1
ATOM 1685 O O . THR D 1 45 ? -15.357 22.135 49.474 1.00 15.49 44 THR D O 1
ATOM 1689 N N . VAL D 1 46 ? -15.269 24.311 50.042 1.00 14.41 45 VAL D N 1
ATOM 1690 C CA . VAL D 1 46 ? -13.894 24.213 50.531 1.00 14.24 45 VAL D CA 1
ATOM 1691 C C . VAL D 1 46 ? -13.840 23.213 51.684 1.00 15.99 45 VAL D C 1
ATOM 1692 O O . VAL D 1 46 ? -12.998 22.313 51.671 1.00 15.65 45 VAL D O 1
ATOM 1696 N N . GLN D 1 47 ? -14.762 23.348 52.665 1.00 15.21 46 GLN D N 1
ATOM 1697 C CA . GLN D 1 47 ? -14.725 22.426 53.799 1.00 15.20 46 GLN D CA 1
ATOM 1698 C C . GLN D 1 47 ? -15.045 21.002 53.370 1.00 15.67 46 GLN D C 1
ATOM 1699 O O . GLN D 1 47 ? -14.465 20.059 53.915 1.00 16.93 46 GLN D O 1
ATOM 1705 N N . GLY D 1 48 ? -15.943 20.830 52.389 1.00 14.65 47 GLY D N 1
ATOM 1706 C CA . GLY D 1 48 ? -16.254 19.495 51.860 1.00 14.69 47 GLY D CA 1
ATOM 1707 C C . GLY D 1 48 ? -15.011 18.852 51.251 1.00 15.92 47 GLY D C 1
ATOM 1708 O O . GLY D 1 48 ? -14.642 17.724 51.618 1.00 16.70 47 GLY D O 1
ATOM 1709 N N . PHE D 1 49 ? -14.316 19.582 50.343 1.00 15.92 48 PHE D N 1
ATOM 1710 C CA . PHE D 1 49 ? -13.106 19.002 49.749 1.00 15.13 48 PHE D CA 1
ATOM 1711 C C . PHE D 1 49 ? -11.962 18.854 50.744 1.00 16.14 48 PHE D C 1
ATOM 1712 O O . PHE D 1 49 ? -11.163 17.939 50.564 1.00 16.16 48 PHE D O 1
ATOM 1720 N N . GLN D 1 50 ? -11.929 19.667 51.816 1.00 15.84 49 GLN D N 1
ATOM 1721 C CA . GLN D 1 50 ? -10.911 19.477 52.856 1.00 16.13 49 GLN D CA 1
ATOM 1722 C C . GLN D 1 50 ? -11.043 18.133 53.571 1.00 19.02 49 GLN D C 1
ATOM 1723 O O . GLN D 1 50 ? -10.098 17.706 54.238 1.00 20.16 49 GLN D O 1
ATOM 1729 N N . GLN D 1 51 ? -12.180 17.441 53.405 1.00 17.54 50 GLN D N 1
ATOM 1730 C CA . GLN D 1 51 ? -12.292 16.109 54.004 1.00 19.11 50 GLN D CA 1
ATOM 1731 C C . GLN D 1 51 ? -11.539 15.072 53.183 1.00 22.51 50 GLN D C 1
ATOM 1732 O O . GLN D 1 51 ? -11.280 13.977 53.708 1.00 24.35 50 GLN D O 1
ATOM 1738 N N . ILE D 1 52 ? -11.254 15.349 51.883 1.00 17.96 51 ILE D N 1
ATOM 1739 C CA . ILE D 1 52 ? -10.667 14.332 51.001 1.00 18.56 51 ILE D CA 1
ATOM 1740 C C . ILE D 1 52 ? -9.362 14.735 50.329 1.00 18.33 51 ILE D C 1
ATOM 1741 O O . ILE D 1 52 ? -8.672 13.838 49.831 1.00 19.84 51 ILE D O 1
ATOM 1746 N N . ILE D 1 53 ? -9.047 16.033 50.227 1.00 17.13 52 ILE D N 1
ATOM 1747 C CA . ILE D 1 53 ? -7.789 16.436 49.600 1.00 17.27 52 ILE D CA 1
ATOM 1748 C C . ILE D 1 53 ? -7.079 17.454 50.476 1.00 17.93 52 ILE D C 1
ATOM 1749 O O . ILE D 1 53 ? -7.737 18.187 51.234 1.00 17.54 52 ILE D O 1
ATOM 1754 N N . PRO D 1 54 ? -5.740 17.581 50.354 1.00 16.92 53 PRO D N 1
ATOM 1755 C CA . PRO D 1 54 ? -5.044 18.599 51.157 1.00 16.63 53 PRO D CA 1
ATOM 1756 C C . PRO D 1 54 ? -5.377 20.015 50.726 1.00 17.78 53 PRO D C 1
ATOM 1757 O O . PRO D 1 54 ? -5.824 20.243 49.605 1.00 17.37 53 PRO D O 1
ATOM 1761 N N . SER D 1 55 ? -5.136 20.950 51.627 1.00 16.25 54 SER D N 1
ATOM 1762 C CA . SER D 1 55 ? -5.411 22.372 51.426 1.00 15.50 54 SER D CA 1
ATOM 1763 C C . SER D 1 55 ? -4.174 23.126 51.854 1.00 17.40 54 SER D C 1
ATOM 1764 O O . SER D 1 55 ? -3.770 23.073 53.025 1.00 18.17 54 SER D O 1
ATOM 1767 N N . ILE D 1 56 ? -3.527 23.771 50.876 1.00 15.29 55 ILE D N 1
ATOM 1768 C CA . ILE D 1 56 ? -2.249 24.437 51.131 1.00 15.16 55 ILE D CA 1
ATOM 1769 C C . ILE D 1 56 ? -2.280 25.911 50.755 1.00 15.87 55 ILE D C 1
ATOM 1770 O O . ILE D 1 56 ? -3.205 26.374 50.069 1.00 16.75 55 ILE D O 1
ATOM 1775 N N . ASN D 1 57 ? -1.248 26.638 51.143 1.00 15.50 56 ASN D N 1
ATOM 1776 C CA . ASN D 1 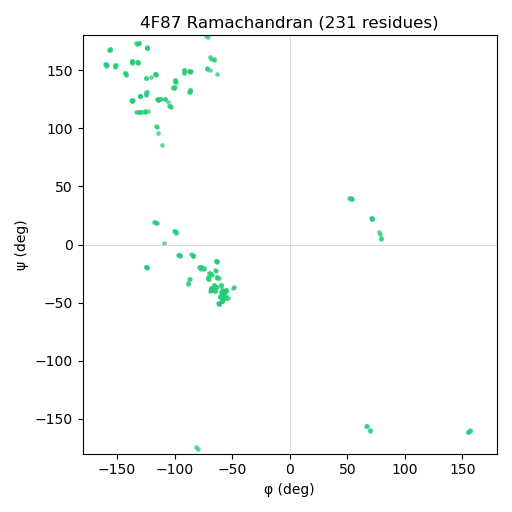57 ? -1.101 28.056 50.814 1.00 15.78 56 ASN D CA 1
ATOM 1777 C C . ASN D 1 57 ? -0.144 28.227 49.644 1.00 16.50 56 ASN D C 1
ATOM 1778 O O . ASN D 1 57 ? 0.943 27.631 49.637 1.00 16.23 56 ASN D O 1
ATOM 1783 N N . ILE D 1 58 ? -0.529 29.082 48.673 1.00 15.29 57 ILE D N 1
ATOM 1784 C CA . ILE D 1 58 ? 0.302 29.433 47.523 1.00 15.03 57 ILE D CA 1
ATOM 1785 C C . ILE D 1 58 ? 0.160 30.925 47.326 1.00 16.60 57 ILE D C 1
ATOM 1786 O O . ILE D 1 58 ? -0.968 31.425 47.173 1.00 16.90 57 ILE D O 1
ATOM 1791 N N . SER D 1 59 ? 1.252 31.666 47.328 1.00 15.63 58 SER D N 1
ATOM 1792 C CA A SER D 1 59 ? 1.177 33.099 47.126 0.50 16.25 58 SER D CA 1
ATOM 1793 C CA B SER D 1 59 ? 1.137 33.103 47.123 0.50 15.17 58 SER D CA 1
ATOM 1794 C C . SER D 1 59 ? 0.638 33.409 45.723 1.00 17.40 58 SER D C 1
ATOM 1795 O O . SER D 1 59 ? 0.828 32.616 44.793 1.00 18.01 58 SER D O 1
ATOM 1800 N N . LYS D 1 60 ? -0.013 34.576 45.556 1.00 17.51 59 LYS D N 1
ATOM 1801 C CA . LYS D 1 60 ? -0.506 34.953 44.238 1.00 18.57 59 LYS D CA 1
ATOM 1802 C C . LYS D 1 60 ? 0.616 34.945 43.196 1.00 20.13 59 LYS D C 1
ATOM 1803 O O . LYS D 1 60 ? 0.382 34.471 42.077 1.00 22.55 59 LYS D O 1
ATOM 1809 N N . SER D 1 61 ? 1.824 35.417 43.564 1.00 18.97 60 SER D N 1
ATOM 1810 C CA A SER D 1 61 ? 2.938 35.487 42.614 0.50 19.29 60 SER D CA 1
ATOM 1811 C CA B SER D 1 61 ? 2.948 35.478 42.624 0.50 19.16 60 SER D CA 1
ATOM 1812 C C . SER D 1 61 ? 3.473 34.119 42.209 1.00 22.59 60 SER D C 1
ATOM 1813 O O . SER D 1 61 ? 4.175 34.036 41.206 1.00 25.24 60 SER D O 1
ATOM 1818 N N . ASP D 1 62 ? 3.197 33.060 42.995 1.00 17.48 61 ASP D N 1
ATOM 1819 C CA . ASP D 1 62 ? 3.684 31.724 42.668 1.00 17.59 61 ASP D CA 1
ATOM 1820 C C . ASP D 1 62 ? 2.686 30.869 41.904 1.00 18.30 61 ASP D C 1
ATOM 1821 O O . ASP D 1 62 ? 3.058 29.814 41.396 1.00 18.92 61 ASP D O 1
ATOM 1826 N N . VAL D 1 63 ? 1.418 31.310 41.784 1.00 17.60 62 VAL D N 1
ATOM 1827 C CA . VAL D 1 63 ? 0.424 30.494 41.082 1.00 18.02 62 VAL D CA 1
ATOM 1828 C C . VAL D 1 63 ? 0.822 30.184 39.636 1.00 20.51 62 VAL D C 1
ATOM 1829 O O . VAL D 1 63 ? 0.663 29.045 39.202 1.00 20.11 62 VAL D O 1
ATOM 1833 N N . GLU D 1 64 ? 1.369 31.169 38.903 1.00 20.94 63 GLU D N 1
ATOM 1834 C CA . GLU D 1 64 ? 1.757 30.935 37.507 1.00 22.60 63 GLU D CA 1
ATOM 1835 C C . GLU D 1 64 ? 2.721 29.748 37.382 1.00 24.36 63 GLU D C 1
ATOM 1836 O O . GLU D 1 64 ? 2.519 28.892 36.521 1.00 24.94 63 GLU D O 1
ATOM 1842 N N . ALA D 1 65 ? 3.746 29.679 38.247 1.00 21.97 64 ALA D N 1
ATOM 1843 C CA . ALA D 1 65 ? 4.719 28.585 38.164 1.00 22.93 64 ALA D CA 1
ATOM 1844 C C . ALA D 1 65 ? 4.095 27.250 38.544 1.00 22.88 64 ALA D C 1
ATOM 1845 O O . ALA D 1 65 ? 4.383 26.233 37.911 1.00 23.57 64 ALA D O 1
ATOM 1847 N N . ILE D 1 66 ? 3.207 27.243 39.551 1.00 20.98 65 ILE D N 1
ATOM 1848 C CA . ILE D 1 66 ? 2.543 25.993 39.926 1.00 20.43 65 ILE D CA 1
ATOM 1849 C C . ILE D 1 66 ? 1.656 25.497 38.791 1.00 23.27 65 ILE D C 1
ATOM 1850 O O . ILE D 1 66 ? 1.632 24.294 38.513 1.00 23.13 65 ILE D O 1
ATOM 1855 N N . ARG D 1 67 ? 0.943 26.418 38.116 1.00 22.15 66 ARG D N 1
ATOM 1856 C CA . ARG D 1 67 ? 0.134 26.029 36.957 1.00 24.51 66 ARG D CA 1
ATOM 1857 C C . ARG D 1 67 ? 0.972 25.325 35.920 1.00 29.39 66 ARG D C 1
ATOM 1858 O O . ARG D 1 67 ? 0.523 24.319 35.373 1.00 29.76 66 ARG D O 1
ATOM 1866 N N . LYS D 1 68 ? 2.185 25.868 35.629 1.00 27.30 67 LYS D N 1
ATOM 1867 C CA . LYS D 1 68 ? 3.107 25.314 34.641 1.00 28.75 67 LYS D CA 1
ATOM 1868 C C . LYS D 1 68 ? 3.492 23.885 35.035 1.00 33.39 67 LYS D C 1
ATOM 1869 O O . LYS D 1 68 ? 3.464 22.991 34.187 1.00 35.08 67 LYS D O 1
ATOM 1873 N N . ALA D 1 69 ? 3.805 23.664 36.327 1.00 27.77 68 ALA D N 1
ATOM 1874 C CA . ALA D 1 69 ? 4.198 22.343 36.825 1.00 27.47 68 ALA D CA 1
ATOM 1875 C C . ALA D 1 69 ? 3.052 21.336 36.866 1.00 29.31 68 ALA D C 1
ATOM 1876 O O . ALA D 1 69 ? 3.291 20.133 36.722 1.00 30.98 68 ALA D O 1
ATOM 1878 N N . MET D 1 70 ? 1.816 21.813 37.047 1.00 25.86 69 MET D N 1
ATOM 1879 C CA . MET D 1 70 ? 0.639 20.956 37.123 1.00 25.66 69 MET D CA 1
ATOM 1880 C C . MET D 1 70 ? 0.073 20.596 35.735 1.00 34.29 69 MET D C 1
ATOM 1881 O O . MET D 1 70 ? -0.809 19.736 35.648 1.00 36.61 69 MET D O 1
ATOM 1886 N N . LYS D 1 71 ? 0.584 21.240 34.665 1.00 31.31 70 LYS D N 1
ATOM 1887 C CA . LYS D 1 71 ? 0.121 21.049 33.281 1.00 43.93 70 LYS D CA 1
ATOM 1888 C C . LYS D 1 71 ? 0.293 19.610 32.773 1.00 87.03 70 LYS D C 1
ATOM 1889 O O . LYS D 1 71 ? 1.246 18.927 33.141 1.00 57.22 70 LYS D O 1
#

Organism: Streptococcus phage C1 (NCBI:txid2907838)

Nearest PDB structures (foldseek):
  4zrz-assembly1_B  TM=1.013E+00  e=2.672E-12  Fischettivirus C1
  7kww-assembly1_A  TM=1.005E+00  e=2.496E-12  Fischettivirus C1
  4f87-assembly1_B  TM=1.005E+00  e=6.908E-12  Fischettivirus C1
  7kwy-assembly1_A  TM=1.000E+00  e=4.921E-12  Fischettivirus C1
  7kwt-assembly1_A  TM=1.006E+00  e=1.669E-11  Fischettivirus C1

CATH classification: 3.30.720.190

Solvent-accessible surface area: 12898 Å² total; per-residue (Å²): 84,14,32,13,149,18,28,0,0,26,16,119,47,224,52,80,52,39,58,65,0,8,0,63,50,51,45,11,29,19,163,49,111,34,0,5,110,3,1,81,116,40,10,84,44,77,91,15,57,125,96,74,12,140,62,57,109,126,84,64,146,119,46,8,32,3,97,1,0,0,0,26,10,114,43,148,54,79,51,38,58,63,0,8,0,64,48,48,44,8,29,18,166,50,112,35,0,4,108,3,0,78,142,23,7,31,33,0,32,0,15,126,51,1,10,133,24,0,108,132,1,16,174,101,58,7,22,4,108,1,0,0,0,23,9,114,42,118,94,79,50,36,56,66,0,8,0,66,54,46,37,8,28,15,156,55,107,33,0,4,114,2,1,77,122,31,8,41,41,2,39,0,16,118,61,1,11,128,27,1,107,79,2,21,149,131,161,47,54,24,91,1,0,0,1,24,9,114,42,117,78,80,51,36,57,66,0,9,29,90,53,92,46,68,42,21,200,92,110,144,52,4,114,38,56,76,157,76,6,41,40,2,40,0,15,125,61,2,11,141,26,0,105,98,2,22,149

Foldseek 3Di:
DPQWAWEKEWAPDDDTPAIWMQTPLDIGDDDDVVVVVVCVVPHYYYYDDPVCPVVVNVVSD/DPPQWAWEKEWAPDDDTPAIWIQTPLDIGDDDDVVVVVVCVVPYYYYYDDPVCPVVVNVVSD/DVVQWAWEKEWAPDDDTPAIWMQTPLDIGHDDDPVVVVVCVVPYYYYYDDPVCPVVVNVVSD/DVVQWAWEKEWAPDDDTPAIWMQTPLDIGHDDDPVVVVVCVVPYYYYYDDPVCPVVVNVVSD

InterPro domains:
  IPR048849 Endolysin PlyC [PF20821] (7-71)

B-factor: mean 25.55, std 11.38, range [13.8, 88.93]

Radius of gyration: 22.47 Å; Cα contacts (8 Å, |Δi|>4): 549; chains: 4; bounding box: 60×69×21 Å